Protein AF-A0AAN8LK52-F1 (afdb_monomer)

pLDDT: mean 76.7, std 11.15, range [44.19, 93.5]

Structure (mmCIF, N/CA/C/O backbone):
data_AF-A0AAN8LK52-F1
#
_entry.id   AF-A0AAN8LK52-F1
#
loop_
_atom_site.group_PDB
_atom_site.id
_atom_site.type_symbol
_atom_site.label_atom_id
_atom_site.label_alt_id
_atom_site.label_comp_id
_atom_site.label_asym_id
_atom_site.label_entity_id
_atom_site.label_seq_id
_atom_site.pdbx_PDB_ins_code
_atom_site.Cartn_x
_atom_site.Cartn_y
_atom_site.Cartn_z
_atom_site.occupancy
_atom_site.B_iso_or_equiv
_atom_site.auth_seq_id
_atom_site.auth_comp_id
_atom_site.auth_asym_id
_atom_site.auth_atom_id
_atom_site.pdbx_PDB_model_num
ATOM 1 N N . MET A 1 1 ? -28.532 -10.018 26.368 1.00 51.22 1 MET A N 1
ATOM 2 C CA . MET A 1 1 ? -27.762 -11.099 25.700 1.00 51.22 1 MET A CA 1
ATOM 3 C C . MET A 1 1 ? -27.719 -11.000 24.170 1.00 51.22 1 MET A C 1
ATOM 5 O O . MET A 1 1 ? -26.686 -11.341 23.612 1.00 51.22 1 MET A O 1
ATOM 9 N N . ALA A 1 2 ? -28.775 -10.546 23.477 1.00 55.00 2 ALA A N 1
ATOM 10 C CA . ALA A 1 2 ? -28.774 -10.436 22.006 1.00 55.00 2 ALA A CA 1
ATOM 11 C C . ALA A 1 2 ? -27.752 -9.411 21.463 1.00 55.00 2 ALA A C 1
ATOM 13 O O . ALA A 1 2 ? -26.944 -9.740 20.601 1.00 55.00 2 ALA A O 1
ATOM 14 N N . LYS A 1 3 ? -27.688 -8.217 22.069 1.00 48.00 3 LYS A N 1
ATOM 15 C CA . LYS A 1 3 ? -26.787 -7.114 21.673 1.00 48.00 3 LYS A CA 1
ATOM 16 C C . LYS A 1 3 ? -25.293 -7.484 21.692 1.00 48.00 3 LYS A C 1
ATOM 18 O O . LYS A 1 3 ? -24.516 -7.033 20.861 1.00 48.00 3 LYS A O 1
ATOM 23 N N . THR A 1 4 ? -24.894 -8.348 22.624 1.00 47.97 4 THR A N 1
ATOM 24 C CA . THR A 1 4 ? -23.517 -8.848 22.758 1.00 47.97 4 THR A CA 1
ATOM 25 C C . THR A 1 4 ? -23.173 -9.917 21.716 1.00 47.97 4 THR A C 1
ATOM 27 O O . THR A 1 4 ? -22.014 -10.034 21.322 1.00 47.97 4 THR A O 1
ATOM 30 N N . LYS A 1 5 ? -24.166 -10.690 21.251 1.00 53.66 5 LYS A N 1
ATOM 31 C CA . LYS A 1 5 ? -23.988 -11.679 20.177 1.00 53.66 5 LYS A CA 1
ATOM 32 C C . LYS A 1 5 ? -23.898 -11.012 18.804 1.00 53.66 5 LYS A C 1
ATOM 34 O O . LYS A 1 5 ? -23.084 -11.450 17.997 1.00 53.66 5 LYS A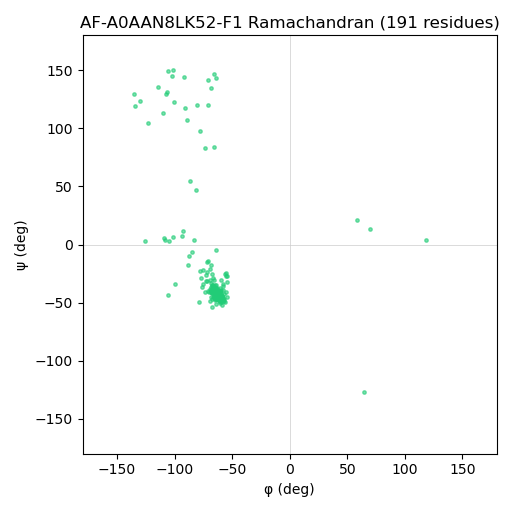 O 1
ATOM 39 N N . GLU A 1 6 ? -24.659 -9.944 18.572 1.00 61.19 6 GLU A N 1
ATOM 40 C CA . GLU A 1 6 ? -24.590 -9.174 17.323 1.00 61.19 6 GLU A CA 1
ATOM 41 C C . GLU A 1 6 ? -23.261 -8.440 17.165 1.00 61.19 6 GLU A C 1
ATOM 43 O O . GLU A 1 6 ? -22.591 -8.617 16.153 1.00 61.19 6 GLU A O 1
ATOM 48 N N . LEU A 1 7 ? -22.793 -7.750 18.211 1.00 52.09 7 LEU A N 1
ATOM 49 C CA . LEU A 1 7 ? -21.486 -7.084 18.192 1.00 52.09 7 LEU A CA 1
ATOM 50 C C . LEU A 1 7 ? -20.327 -8.074 17.960 1.00 52.09 7 LEU A C 1
ATOM 52 O O . LEU A 1 7 ? -19.309 -7.742 17.361 1.00 52.09 7 LEU A O 1
ATOM 56 N N . SER A 1 8 ? -20.472 -9.322 18.416 1.00 62.41 8 SER A N 1
ATOM 57 C CA . SER A 1 8 ? -19.475 -10.371 18.181 1.00 62.41 8 SER A CA 1
ATOM 58 C C . SER A 1 8 ? -19.527 -10.983 16.776 1.00 62.41 8 SER A C 1
ATOM 60 O O . SER A 1 8 ? -18.539 -11.607 16.378 1.00 62.41 8 SER A O 1
ATOM 62 N N . LYS A 1 9 ? -20.658 -10.896 16.070 1.00 68.69 9 LYS A N 1
ATOM 63 C CA . LYS A 1 9 ? -20.759 -11.290 14.658 1.00 68.69 9 LYS A CA 1
ATOM 64 C C . LYS A 1 9 ? -20.173 -10.195 13.774 1.00 68.69 9 LYS A C 1
ATOM 66 O O . LYS A 1 9 ? -19.242 -10.479 13.037 1.00 68.69 9 LYS A O 1
ATOM 71 N N . ASP A 1 10 ? -20.589 -8.954 14.002 1.00 72.19 10 ASP A N 1
ATOM 72 C CA . ASP A 1 10 ? -20.125 -7.773 13.268 1.00 72.19 10 ASP A CA 1
ATOM 73 C C . ASP A 1 10 ? -18.590 -7.632 13.278 1.00 72.19 10 ASP A C 1
ATOM 75 O O . ASP A 1 10 ? -17.942 -7.480 12.245 1.00 72.19 10 ASP A O 1
ATOM 79 N N . VAL A 1 11 ? -17.967 -7.814 14.447 1.00 66.56 11 VAL A N 1
ATOM 80 C CA . VAL A 1 11 ? -16.499 -7.800 14.564 1.00 66.56 11 VAL A CA 1
ATOM 81 C C . VAL A 1 11 ? -15.833 -8.952 13.803 1.00 66.56 11 VAL A C 1
ATOM 83 O O . VAL A 1 11 ? -14.733 -8.782 13.284 1.00 66.56 11 VAL A O 1
ATOM 86 N N . ARG A 1 12 ? -16.455 -10.135 13.749 1.00 72.12 12 ARG A N 1
ATOM 87 C CA . ARG A 1 12 ? -15.891 -11.282 13.022 1.00 72.12 12 ARG A CA 1
ATOM 88 C C . ARG A 1 12 ? -15.963 -11.078 11.515 1.00 72.12 12 ARG A C 1
ATOM 90 O O . ARG A 1 12 ? -14.981 -11.375 10.842 1.00 72.12 12 ARG A O 1
ATOM 97 N N . ASP A 1 13 ? -17.063 -10.528 11.023 1.00 76.44 13 ASP A N 1
ATOM 98 C CA . ASP A 1 13 ? -17.258 -10.271 9.596 1.00 76.44 13 ASP A CA 1
ATOM 99 C C . ASP A 1 13 ? -16.245 -9.225 9.093 1.00 76.44 13 ASP A C 1
ATOM 101 O O . ASP A 1 13 ? -15.532 -9.472 8.120 1.00 76.44 13 ASP A O 1
ATOM 105 N N . LYS A 1 14 ? -16.014 -8.153 9.865 1.00 71.62 14 LYS A N 1
ATOM 106 C CA . LYS A 1 14 ? -14.985 -7.133 9.569 1.00 71.62 14 LYS A CA 1
ATOM 107 C C . LYS A 1 14 ? -13.560 -7.689 9.509 1.00 71.62 14 LYS A C 1
ATOM 109 O O . LYS A 1 14 ? -12.759 -7.270 8.676 1.00 71.62 14 LYS A O 1
ATOM 114 N N . ILE A 1 15 ? -13.224 -8.647 10.375 1.00 66.56 15 ILE A N 1
ATOM 115 C CA . ILE A 1 15 ? -11.908 -9.311 10.368 1.00 66.56 15 ILE A CA 1
ATOM 116 C C . ILE A 1 15 ? -11.748 -10.202 9.128 1.00 66.56 15 ILE A C 1
ATOM 118 O O . ILE A 1 15 ? -10.664 -10.254 8.543 1.00 66.56 15 ILE A O 1
ATOM 122 N N . VAL A 1 16 ? -12.811 -10.894 8.713 1.00 71.19 16 VAL A N 1
ATOM 123 C CA . VAL A 1 16 ? -12.810 -11.720 7.498 1.00 71.19 16 VAL A CA 1
ATOM 124 C C . VAL A 1 16 ? -12.618 -10.853 6.253 1.00 71.19 16 VAL A C 1
ATOM 126 O O . VAL A 1 16 ? -11.833 -11.221 5.378 1.00 71.19 16 VAL A O 1
ATOM 129 N N . ASP A 1 17 ? -13.261 -9.690 6.189 1.00 71.75 17 ASP A N 1
ATOM 130 C CA . ASP A 1 17 ? -13.114 -8.764 5.064 1.00 71.75 17 ASP A CA 1
ATOM 131 C C . ASP A 1 17 ? -11.708 -8.155 4.998 1.00 71.75 17 ASP A C 1
ATOM 133 O O . ASP A 1 17 ? -11.103 -8.103 3.925 1.00 71.75 17 ASP A O 1
ATOM 137 N N . LEU A 1 18 ? -11.115 -7.830 6.150 1.00 62.84 18 LEU A N 1
ATOM 138 C CA . LEU A 1 18 ? -9.723 -7.382 6.231 1.00 62.84 18 LEU A CA 1
ATOM 139 C C . LEU A 1 18 ? -8.729 -8.474 5.787 1.00 62.84 18 LEU A C 1
ATOM 141 O O . LEU A 1 18 ? -7.733 -8.192 5.119 1.00 62.84 18 LEU A O 1
ATOM 145 N N . HIS A 1 19 ? -9.006 -9.742 6.107 1.00 68.25 19 HIS A N 1
ATOM 146 C CA . HIS A 1 19 ? -8.200 -10.875 5.650 1.00 68.25 19 HIS A CA 1
ATOM 147 C C . HIS A 1 19 ? -8.321 -11.102 4.133 1.00 68.25 19 HIS A C 1
ATOM 149 O O . HIS A 1 19 ? -7.315 -11.348 3.463 1.00 68.25 19 HIS A O 1
ATOM 155 N N . LYS A 1 20 ? -9.532 -10.982 3.571 1.00 66.81 20 LYS A N 1
ATOM 156 C CA . LYS A 1 20 ? -9.765 -11.054 2.118 1.00 66.81 20 LYS A CA 1
ATOM 157 C C . LYS A 1 20 ? -9.041 -9.934 1.373 1.00 66.81 20 LYS A C 1
ATOM 159 O O . LYS A 1 20 ? -8.400 -10.222 0.363 1.00 66.81 20 LYS A O 1
ATOM 164 N N . ALA A 1 21 ? -9.056 -8.707 1.899 1.00 66.94 21 ALA A N 1
ATOM 165 C CA . ALA A 1 21 ? -8.263 -7.597 1.365 1.00 66.94 21 ALA A CA 1
ATOM 166 C C . ALA A 1 21 ? -6.756 -7.937 1.367 1.00 66.94 21 ALA A C 1
ATOM 168 O O . ALA A 1 21 ? -6.082 -7.846 0.341 1.00 66.94 21 ALA A O 1
ATOM 169 N N . GLY A 1 22 ? -6.238 -8.477 2.477 1.00 64.19 22 GLY A N 1
ATOM 170 C CA . GLY A 1 22 ? -4.852 -8.956 2.571 1.00 64.19 22 GLY A CA 1
ATOM 171 C C . GLY A 1 22 ? -4.478 -10.046 1.549 1.00 64.19 22 GLY A C 1
ATOM 172 O O . GLY A 1 22 ? -3.377 -10.028 0.993 1.00 64.19 22 GLY A O 1
ATOM 173 N N . MET A 1 23 ? -5.381 -10.988 1.256 1.00 66.44 23 MET A N 1
ATOM 174 C CA . MET A 1 23 ? -5.187 -11.989 0.192 1.00 66.44 23 MET A CA 1
ATOM 175 C C . MET A 1 23 ? -5.236 -11.374 -1.218 1.00 66.44 23 MET A C 1
ATOM 177 O O . MET A 1 23 ? -4.522 -11.837 -2.115 1.00 66.44 23 MET A O 1
ATOM 181 N N . GLY A 1 24 ? -6.014 -10.303 -1.403 1.00 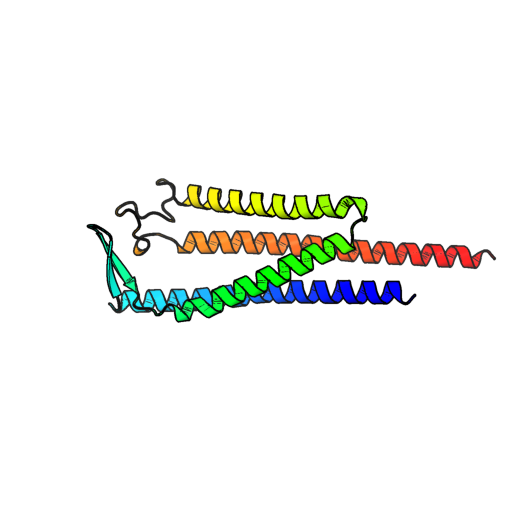66.62 24 GLY A N 1
ATOM 182 C CA . GLY A 1 24 ? -6.057 -9.508 -2.631 1.00 66.62 24 GLY A CA 1
ATOM 183 C C . GLY A 1 24 ? -4.676 -8.981 -3.019 1.00 66.62 24 GLY A C 1
ATOM 184 O O . GLY A 1 24 ? -4.216 -9.238 -4.133 1.00 66.62 24 GLY A O 1
ATOM 185 N N . TYR A 1 25 ? -3.955 -8.363 -2.076 1.00 65.75 25 TYR A N 1
ATOM 186 C CA . TYR A 1 25 ? -2.607 -7.821 -2.314 1.00 65.75 25 TYR A CA 1
ATOM 187 C C . TYR A 1 25 ? -1.592 -8.866 -2.812 1.00 65.75 25 TYR A C 1
ATOM 189 O O . TYR A 1 25 ? -0.774 -8.564 -3.681 1.00 65.75 25 TYR A O 1
ATOM 197 N N . LYS A 1 26 ? -1.667 -10.121 -2.345 1.00 64.19 26 LYS A N 1
ATOM 198 C CA . LYS A 1 26 ? -0.793 -11.209 -2.834 1.00 64.19 26 LYS A CA 1
ATOM 199 C C . LYS A 1 26 ? -1.100 -11.602 -4.278 1.00 64.19 26 LYS A C 1
ATOM 201 O O . LYS A 1 26 ? -0.191 -11.880 -5.060 1.00 64.19 26 LYS A O 1
ATOM 206 N N . THR A 1 27 ? -2.382 -11.621 -4.629 1.00 72.06 27 THR A N 1
ATOM 207 C CA . THR A 1 27 ? -2.839 -11.942 -5.986 1.00 72.06 27 THR A CA 1
ATOM 208 C C . THR A 1 27 ? -2.425 -10.845 -6.966 1.00 72.06 27 THR A C 1
ATOM 210 O O . THR A 1 27 ? -1.936 -11.147 -8.053 1.00 72.06 27 THR A O 1
ATOM 213 N N . ILE A 1 28 ? -2.524 -9.581 -6.541 1.00 72.12 28 ILE A N 1
ATOM 214 C CA . ILE A 1 28 ? -2.044 -8.411 -7.288 1.00 72.12 28 ILE A CA 1
ATOM 215 C C . ILE A 1 28 ? -0.534 -8.504 -7.539 1.00 72.12 28 ILE A C 1
ATOM 217 O O . ILE A 1 28 ? -0.100 -8.362 -8.678 1.00 72.12 28 ILE A O 1
ATOM 221 N N . ALA A 1 29 ? 0.268 -8.815 -6.514 1.00 70.38 29 ALA A N 1
ATOM 222 C CA . ALA A 1 29 ? 1.721 -8.946 -6.654 1.00 70.38 29 ALA A CA 1
ATOM 223 C C . ALA A 1 29 ? 2.127 -10.029 -7.672 1.00 70.38 29 ALA A C 1
ATOM 225 O O . ALA A 1 29 ? 3.043 -9.830 -8.469 1.00 70.38 29 ALA A O 1
ATOM 226 N N . LYS A 1 30 ? 1.415 -11.164 -7.693 1.00 74.38 30 LYS A N 1
ATOM 227 C CA . LYS A 1 30 ? 1.639 -12.226 -8.684 1.00 74.38 30 LYS A CA 1
ATOM 228 C C . LYS A 1 30 ? 1.308 -11.761 -10.107 1.00 74.38 30 LYS A C 1
ATOM 230 O O . LYS A 1 30 ? 2.093 -12.012 -11.017 1.00 74.38 30 LYS A O 1
ATOM 235 N N . GLN A 1 31 ? 0.170 -11.089 -10.292 1.00 74.94 31 GLN A N 1
ATOM 236 C CA . GLN A 1 31 ? -0.248 -10.555 -11.596 1.00 74.94 31 GLN A CA 1
ATOM 237 C C . GLN A 1 31 ? 0.744 -9.505 -12.120 1.00 74.94 31 GLN A C 1
ATOM 239 O O . GLN A 1 31 ? 1.125 -9.563 -13.285 1.00 74.94 31 GLN A O 1
ATOM 244 N N . LEU A 1 32 ? 1.233 -8.617 -11.247 1.00 72.56 32 LEU A N 1
ATOM 245 C CA . LEU A 1 32 ? 2.272 -7.632 -11.567 1.00 72.56 32 LEU A CA 1
ATOM 246 C C . LEU A 1 32 ? 3.566 -8.294 -12.060 1.00 72.56 32 LEU A C 1
ATOM 248 O O . LEU A 1 32 ? 4.130 -7.867 -13.064 1.00 72.56 32 LEU A O 1
ATOM 252 N N . GLY A 1 33 ? 4.016 -9.367 -11.401 1.00 75.62 33 GLY A N 1
ATOM 253 C CA . GLY A 1 33 ? 5.208 -10.107 -11.830 1.00 75.62 33 GLY A CA 1
ATOM 254 C C . GLY A 1 33 ? 5.056 -10.749 -13.214 1.00 75.62 33 GLY A C 1
ATOM 255 O O . GLY A 1 33 ? 5.987 -10.723 -14.022 1.00 75.62 33 GLY A O 1
ATOM 256 N N . ILE A 1 34 ? 3.872 -11.289 -13.519 1.00 81.75 34 ILE A N 1
ATOM 257 C CA . ILE A 1 34 ? 3.564 -11.859 -14.841 1.00 81.75 34 ILE A CA 1
ATOM 258 C C . ILE A 1 34 ? 3.545 -10.758 -15.907 1.00 81.75 34 ILE A C 1
ATOM 260 O O . ILE A 1 34 ? 4.144 -10.928 -16.970 1.00 81.75 34 ILE A O 1
ATOM 264 N N . LEU A 1 35 ? 2.899 -9.627 -15.611 1.00 83.00 35 LEU A N 1
ATOM 265 C CA . LEU A 1 35 ? 2.821 -8.484 -16.513 1.00 83.00 35 LEU A CA 1
ATOM 266 C C . LEU A 1 35 ? 4.211 -7.925 -16.844 1.00 83.00 35 LEU A C 1
ATOM 268 O O . LEU A 1 35 ? 4.514 -7.713 -18.016 1.00 83.00 35 LEU A O 1
ATOM 272 N N . GLU A 1 36 ? 5.076 -7.751 -15.843 1.00 76.88 36 GLU A N 1
ATOM 273 C CA . GLU A 1 36 ? 6.431 -7.234 -16.066 1.00 76.88 36 GLU A CA 1
ATOM 274 C C . GLU A 1 36 ? 7.293 -8.217 -16.869 1.00 76.88 36 GLU A C 1
ATOM 276 O O . GLU A 1 36 ? 8.022 -7.811 -17.773 1.00 76.88 36 GLU A O 1
ATOM 281 N N . THR A 1 37 ? 7.144 -9.524 -16.629 1.00 82.75 37 THR A N 1
ATOM 282 C CA . THR A 1 37 ? 7.836 -10.554 -17.423 1.00 82.75 37 THR A CA 1
ATOM 283 C C . THR A 1 37 ? 7.430 -10.480 -18.897 1.00 82.75 37 THR A C 1
ATOM 285 O O . THR A 1 37 ? 8.290 -10.516 -19.777 1.00 82.75 37 THR A O 1
ATOM 288 N N . LYS A 1 38 ? 6.130 -10.316 -19.176 1.00 82.38 38 LYS A N 1
ATOM 289 C CA . LYS A 1 38 ? 5.601 -10.174 -20.540 1.00 82.38 38 LYS A CA 1
ATOM 290 C C . LYS A 1 38 ? 6.037 -8.872 -21.210 1.00 82.38 38 LYS A C 1
ATOM 292 O O . LYS A 1 38 ? 6.408 -8.887 -22.380 1.00 82.38 38 LYS A O 1
ATOM 297 N N . ARG A 1 39 ? 6.059 -7.760 -20.470 1.00 85.69 39 ARG A N 1
ATOM 298 C CA . ARG A 1 39 ? 6.560 -6.471 -20.967 1.00 85.69 39 ARG A CA 1
ATOM 299 C C . ARG A 1 39 ? 8.025 -6.557 -21.388 1.00 85.69 39 ARG A C 1
ATOM 301 O O . ARG A 1 39 ? 8.376 -6.097 -22.471 1.00 85.69 39 ARG A O 1
ATOM 308 N N . LEU A 1 40 ? 8.866 -7.185 -20.565 1.00 80.94 40 LEU A N 1
ATOM 309 C CA . LEU A 1 40 ? 10.289 -7.372 -20.861 1.00 80.94 40 LEU A CA 1
ATOM 310 C C . LEU A 1 40 ? 10.531 -8.328 -22.037 1.00 80.94 40 LEU A C 1
ATOM 312 O O . LEU A 1 40 ? 11.467 -8.118 -22.806 1.00 80.94 40 LEU A O 1
ATOM 316 N N . GLU A 1 41 ? 9.703 -9.364 -22.187 1.00 85.62 41 GLU A N 1
ATOM 317 C CA . GLU A 1 41 ? 9.739 -10.280 -23.335 1.00 85.62 41 GLU A CA 1
ATOM 318 C C . GLU A 1 41 ? 9.486 -9.529 -24.653 1.00 85.62 41 GLU A C 1
ATOM 320 O O . GLU A 1 41 ? 10.264 -9.664 -25.596 1.00 85.62 41 GLU A O 1
ATOM 325 N N . ILE A 1 42 ? 8.472 -8.658 -24.680 1.00 82.62 42 ILE A N 1
ATOM 326 C CA . ILE A 1 42 ? 8.111 -7.850 -25.853 1.00 82.62 42 ILE A CA 1
ATOM 327 C C . ILE A 1 42 ? 9.249 -6.902 -26.253 1.00 82.62 42 ILE A C 1
ATOM 329 O O . ILE A 1 42 ? 9.633 -6.869 -27.424 1.00 82.62 42 ILE A O 1
ATOM 333 N N . ILE A 1 43 ? 9.864 -6.221 -25.280 1.00 80.75 43 ILE A N 1
ATOM 334 C CA . ILE A 1 43 ? 11.011 -5.329 -25.523 1.00 80.75 43 ILE A CA 1
ATOM 335 C C . ILE A 1 43 ? 12.195 -6.093 -26.128 1.00 80.75 43 ILE A C 1
ATOM 337 O O . ILE A 1 43 ? 12.813 -5.621 -27.077 1.00 80.75 43 ILE A O 1
ATOM 341 N N . LYS A 1 44 ? 12.498 -7.298 -25.627 1.00 83.38 44 LYS A N 1
ATOM 342 C CA . LYS A 1 44 ? 13.601 -8.128 -26.150 1.00 83.38 44 LYS A CA 1
ATOM 343 C C . LYS A 1 44 ? 13.335 -8.687 -27.549 1.00 83.38 44 LYS A C 1
ATOM 345 O O . LYS A 1 44 ? 14.281 -9.063 -28.233 1.00 83.38 44 LYS A O 1
ATOM 350 N N . SER A 1 45 ? 12.072 -8.757 -27.961 1.00 85.81 45 SER A N 1
ATOM 351 C CA . SER A 1 45 ? 11.649 -9.264 -29.272 1.00 85.81 45 SER A CA 1
ATOM 352 C C . SER A 1 45 ? 11.512 -8.183 -30.357 1.00 85.81 45 SER A C 1
ATOM 354 O O . SER A 1 45 ? 10.957 -8.465 -31.414 1.00 85.81 45 SER A O 1
ATOM 356 N N . ASN A 1 46 ? 12.004 -6.957 -30.114 1.00 80.81 46 ASN A N 1
ATOM 357 C CA . ASN A 1 46 ? 11.809 -5.776 -30.974 1.00 80.81 46 ASN A CA 1
ATOM 358 C C . ASN A 1 46 ? 10.330 -5.388 -31.203 1.00 80.81 46 ASN A C 1
ATOM 360 O O . ASN A 1 46 ? 10.016 -4.675 -32.152 1.00 80.81 46 ASN A O 1
ATOM 364 N N . GLY A 1 47 ? 9.414 -5.810 -30.325 1.00 81.31 47 GLY A N 1
ATOM 365 C CA . GLY A 1 47 ? 8.005 -5.400 -30.341 1.00 81.31 47 GLY A CA 1
ATOM 366 C C . GLY A 1 47 ? 7.784 -4.040 -29.672 1.00 81.31 47 GLY A C 1
ATOM 367 O O . GLY A 1 47 ? 6.939 -3.917 -28.785 1.00 81.31 47 GLY A O 1
ATOM 368 N N . THR A 1 48 ? 8.602 -3.044 -30.008 1.00 85.19 48 THR A N 1
ATOM 369 C CA . THR A 1 48 ? 8.541 -1.712 -29.398 1.00 85.19 48 THR A CA 1
ATOM 370 C C . THR A 1 48 ? 7.846 -0.707 -30.302 1.00 85.19 48 THR A C 1
ATOM 372 O O . THR A 1 48 ? 7.991 -0.745 -31.520 1.00 85.19 48 THR A O 1
ATOM 375 N N . ILE A 1 49 ? 7.121 0.214 -29.680 1.00 83.94 49 ILE A N 1
ATOM 376 C CA . ILE A 1 49 ? 6.510 1.381 -30.310 1.00 83.94 49 ILE A CA 1
ATOM 377 C C . ILE A 1 49 ? 7.288 2.634 -29.919 1.00 83.94 49 ILE A C 1
ATOM 379 O O . ILE A 1 49 ? 7.557 2.872 -28.736 1.00 83.94 49 ILE A O 1
ATOM 383 N N . ASP A 1 50 ? 7.617 3.437 -30.926 1.00 87.00 50 ASP A N 1
ATOM 384 C CA . ASP A 1 50 ? 8.357 4.681 -30.759 1.00 87.00 50 ASP A CA 1
ATOM 385 C C . ASP A 1 50 ? 7.405 5.784 -30.298 1.00 87.00 50 ASP A C 1
ATOM 387 O O . ASP A 1 50 ? 6.434 6.132 -30.975 1.00 87.00 50 ASP A O 1
ATOM 391 N N . GLN A 1 51 ? 7.682 6.342 -29.125 1.00 82.06 51 GLN A N 1
ATOM 392 C CA . GLN A 1 51 ? 6.925 7.444 -28.550 1.00 82.06 51 GLN A CA 1
ATOM 393 C C . GLN A 1 51 ? 7.785 8.702 -28.562 1.00 82.06 51 GLN A C 1
ATOM 395 O O . GLN A 1 51 ? 8.794 8.785 -27.862 1.00 82.06 51 GLN A O 1
ATOM 400 N N . VAL A 1 52 ? 7.382 9.688 -29.359 1.00 84.94 52 VAL A N 1
ATOM 401 C CA . VAL A 1 52 ? 8.088 10.968 -29.464 1.00 84.94 52 VAL A CA 1
ATOM 402 C C . VAL A 1 52 ? 7.504 11.948 -28.450 1.00 84.94 52 VAL A C 1
ATOM 404 O O . VAL A 1 52 ? 6.331 12.315 -28.542 1.00 84.94 52 VAL A O 1
ATOM 407 N N . PHE A 1 53 ? 8.324 12.390 -27.496 1.00 77.75 53 PHE A N 1
ATOM 408 C CA . PHE A 1 53 ? 7.977 13.442 -26.541 1.00 77.75 53 PHE A CA 1
ATOM 409 C C . PHE A 1 53 ? 9.006 14.572 -26.634 1.00 77.75 53 PHE A C 1
ATOM 411 O O . PHE A 1 53 ? 10.132 14.451 -26.151 1.00 77.75 53 PHE A O 1
ATOM 418 N N . GLY A 1 54 ? 8.618 15.686 -27.263 1.00 83.62 54 GLY A N 1
ATOM 419 C CA . GLY A 1 54 ? 9.558 16.760 -27.594 1.00 83.62 54 GLY A CA 1
ATOM 420 C C . GLY A 1 54 ? 10.606 16.273 -28.600 1.00 83.62 54 GLY A C 1
ATOM 421 O O . GLY A 1 54 ? 10.237 15.704 -29.623 1.00 83.62 54 GLY A O 1
ATOM 422 N N . ASP A 1 55 ? 11.890 16.452 -28.279 1.00 84.00 55 ASP A N 1
ATOM 423 C CA . ASP A 1 55 ? 13.028 16.017 -29.110 1.00 84.00 55 ASP A CA 1
ATOM 424 C C . ASP A 1 55 ? 13.567 14.615 -28.742 1.00 84.00 55 ASP A C 1
ATOM 426 O O . ASP A 1 55 ? 14.610 14.198 -29.248 1.00 84.00 55 ASP A O 1
ATOM 430 N N . VAL A 1 56 ? 12.895 13.876 -27.848 1.00 76.06 56 VAL A N 1
ATOM 431 C CA . VAL A 1 56 ? 13.361 12.568 -27.350 1.00 76.06 56 VAL A CA 1
ATOM 432 C C . VAL A 1 56 ? 12.420 11.443 -27.791 1.00 76.06 56 VAL A C 1
ATOM 434 O O . VAL A 1 56 ? 11.196 11.564 -27.700 1.00 76.06 56 VAL A O 1
ATOM 437 N N . ILE A 1 57 ? 13.006 10.331 -28.250 1.00 81.50 57 ILE A N 1
ATOM 438 C CA . ILE A 1 57 ? 12.297 9.105 -28.639 1.00 81.50 57 ILE A CA 1
ATOM 439 C C . ILE A 1 57 ? 12.395 8.089 -27.499 1.00 81.50 57 ILE A C 1
ATOM 441 O O . ILE A 1 57 ? 13.490 7.695 -27.098 1.00 81.50 57 ILE A O 1
ATOM 445 N N . TYR A 1 58 ? 11.246 7.638 -27.003 1.00 78.88 58 TYR A N 1
ATOM 446 C CA . TYR A 1 58 ? 11.137 6.594 -25.991 1.00 78.88 58 TYR A CA 1
ATOM 447 C C . TYR A 1 58 ? 10.610 5.304 -26.619 1.00 78.88 58 TYR A C 1
ATOM 449 O O . TYR A 1 58 ? 9.571 5.304 -27.275 1.00 78.88 58 TYR A O 1
ATOM 457 N N . TYR A 1 59 ? 11.297 4.190 -26.371 1.00 79.94 59 TYR A N 1
ATOM 458 C CA . TYR A 1 59 ? 10.863 2.866 -26.817 1.00 79.94 59 TYR A CA 1
ATOM 459 C C . TYR A 1 59 ? 9.961 2.234 -25.755 1.00 79.94 59 TYR A C 1
ATOM 461 O O . TYR A 1 59 ? 10.431 1.830 -24.685 1.00 79.94 59 TYR A O 1
ATOM 469 N N . ALA A 1 60 ? 8.662 2.158 -26.032 1.00 80.19 60 ALA A N 1
ATOM 470 C CA . ALA A 1 60 ? 7.690 1.508 -25.159 1.00 80.19 60 ALA A CA 1
ATOM 471 C C . ALA A 1 60 ? 7.344 0.108 -25.684 1.00 80.19 60 ALA A C 1
ATOM 473 O O . ALA A 1 60 ? 7.391 -0.144 -26.883 1.00 80.19 60 ALA A O 1
ATOM 474 N N . ALA A 1 61 ? 6.995 -0.820 -24.792 1.00 83.00 61 ALA A N 1
ATOM 475 C CA . ALA A 1 61 ? 6.475 -2.122 -25.207 1.00 83.00 61 ALA A CA 1
ATOM 476 C C . ALA A 1 61 ? 5.087 -1.944 -25.839 1.00 83.00 61 ALA A C 1
ATOM 478 O O . ALA A 1 61 ? 4.250 -1.251 -25.254 1.00 83.00 61 ALA A O 1
ATOM 479 N N . ASP A 1 62 ? 4.826 -2.593 -26.976 1.00 85.25 62 ASP A N 1
ATOM 480 C CA . ASP A 1 62 ? 3.489 -2.621 -27.576 1.00 85.25 62 ASP A CA 1
ATOM 481 C C . ASP A 1 62 ? 2.561 -3.538 -26.759 1.00 85.25 62 ASP A C 1
ATOM 483 O O . ASP A 1 62 ? 2.426 -4.739 -27.000 1.00 85.25 62 ASP A O 1
ATOM 487 N N . LEU A 1 63 ? 2.000 -2.980 -25.685 1.00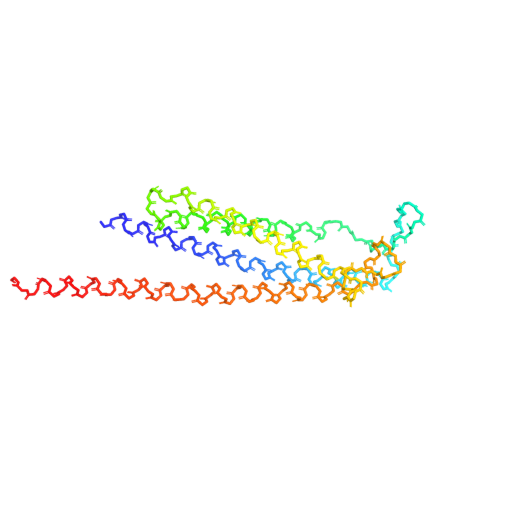 82.94 63 LEU A N 1
ATOM 488 C CA . LEU A 1 63 ? 1.179 -3.685 -24.707 1.00 82.94 63 LEU A CA 1
ATOM 489 C C . LEU A 1 63 ? -0.120 -2.915 -24.472 1.00 82.94 63 LEU A C 1
ATOM 491 O O . LEU A 1 63 ? -0.081 -1.754 -24.053 1.00 82.94 63 LEU A O 1
ATOM 495 N N . PRO A 1 64 ? -1.290 -3.544 -24.672 1.00 83.88 64 PRO A N 1
ATOM 496 C CA . PRO A 1 64 ? -2.548 -2.858 -24.456 1.00 83.88 64 PRO A CA 1
ATOM 497 C C . PRO A 1 64 ? -2.794 -2.612 -22.964 1.00 83.88 64 PRO A C 1
ATOM 499 O O . PRO A 1 64 ? -2.579 -3.487 -22.119 1.00 83.88 64 PRO A O 1
ATOM 502 N N . ILE A 1 65 ? -3.353 -1.439 -22.657 1.00 83.69 65 ILE A N 1
ATOM 503 C CA . ILE A 1 65 ? -3.671 -0.984 -21.292 1.00 83.69 65 ILE A CA 1
ATOM 504 C C . ILE A 1 65 ? -4.572 -1.955 -20.511 1.00 83.69 65 ILE A C 1
ATOM 506 O O . ILE A 1 65 ? -4.528 -2.008 -19.282 1.00 83.69 65 ILE A O 1
ATOM 510 N N . TRP A 1 66 ? -5.352 -2.781 -21.215 1.00 84.00 66 TRP A N 1
ATOM 511 C CA . TRP A 1 66 ? -6.243 -3.789 -20.638 1.00 84.00 66 TRP A CA 1
ATOM 512 C C . TRP A 1 66 ? -5.545 -4.755 -19.677 1.00 84.00 66 TRP A C 1
ATOM 514 O O . TRP A 1 66 ? -6.179 -5.224 -18.736 1.00 84.00 66 TRP A O 1
ATOM 524 N N . TRP A 1 67 ? -4.244 -5.002 -19.842 1.00 80.12 67 TRP A N 1
ATOM 525 C CA . TRP A 1 67 ? -3.476 -5.839 -18.917 1.00 80.12 67 TRP A CA 1
ATOM 526 C C . TRP A 1 67 ? -3.301 -5.224 -17.522 1.00 80.12 67 TRP A C 1
ATOM 528 O O . TRP A 1 67 ? -3.150 -5.953 -16.543 1.00 80.12 67 TRP A O 1
ATOM 538 N N . GLN A 1 68 ? -3.358 -3.896 -17.406 1.00 77.88 68 GLN A N 1
ATOM 539 C CA . GLN A 1 68 ? -3.256 -3.186 -16.131 1.00 77.88 68 GLN A CA 1
ATOM 540 C C . GLN A 1 68 ? -4.617 -2.999 -15.446 1.00 77.88 68 GLN A C 1
ATOM 542 O O . GLN A 1 68 ? -4.678 -2.754 -14.243 1.00 77.88 68 GLN A O 1
ATOM 547 N N . VAL A 1 69 ? -5.731 -3.136 -16.163 1.00 85.88 69 VAL A N 1
ATOM 548 C CA . VAL A 1 69 ? -7.063 -2.900 -15.583 1.00 85.88 69 VAL A CA 1
ATOM 549 C C . VAL A 1 69 ? -7.364 -3.839 -14.398 1.00 85.88 69 VAL A C 1
ATOM 551 O O . VAL A 1 69 ? -7.740 -3.336 -13.337 1.00 85.88 69 VAL A O 1
ATOM 554 N N . PRO A 1 70 ? -7.143 -5.169 -14.480 1.00 80.81 70 PRO A N 1
ATOM 555 C CA . PRO A 1 70 ? -7.483 -6.081 -13.387 1.00 80.81 70 PRO A CA 1
ATOM 556 C C . PRO A 1 70 ? -6.736 -5.781 -12.085 1.00 80.81 70 PRO A C 1
ATOM 558 O O . PRO A 1 70 ? -7.328 -5.840 -11.009 1.00 80.81 70 PRO A O 1
ATOM 561 N N . GLN A 1 71 ? -5.446 -5.436 -12.169 1.00 78.81 71 GLN A N 1
ATOM 562 C CA . GLN A 1 71 ? -4.634 -5.114 -10.992 1.00 78.81 71 GLN A CA 1
ATOM 563 C C . GLN A 1 71 ? -5.122 -3.836 -10.301 1.00 78.81 71 GLN A C 1
ATOM 565 O O . GLN A 1 71 ? -5.274 -3.843 -9.083 1.00 78.81 71 GLN A O 1
ATOM 570 N N . TYR A 1 72 ? -5.439 -2.774 -11.050 1.00 82.62 72 TYR A N 1
ATOM 571 C CA . TYR A 1 72 ? -5.925 -1.520 -10.469 1.00 82.62 72 TYR A CA 1
ATOM 572 C C . TYR A 1 72 ? -7.310 -1.685 -9.842 1.00 82.62 72 TYR A C 1
ATOM 574 O O . TYR A 1 72 ? -7.552 -1.166 -8.754 1.00 82.62 72 TYR A O 1
ATOM 582 N N . VAL A 1 73 ? -8.190 -2.471 -10.469 1.00 85.12 73 VAL A N 1
ATOM 583 C CA . VAL A 1 73 ? -9.505 -2.807 -9.902 1.00 85.12 73 VAL A CA 1
ATOM 584 C C . VAL A 1 73 ? -9.353 -3.583 -8.592 1.00 85.12 73 VAL A C 1
ATOM 586 O O . VAL A 1 73 ? -9.982 -3.235 -7.595 1.00 85.12 73 VAL A O 1
ATOM 589 N N . LEU A 1 74 ? -8.491 -4.605 -8.560 1.00 78.75 74 LEU A N 1
ATOM 590 C CA . LEU A 1 74 ? -8.228 -5.390 -7.350 1.00 78.75 74 LEU A CA 1
ATOM 591 C C . LEU A 1 74 ? -7.628 -4.535 -6.224 1.00 78.75 74 LEU A C 1
ATOM 593 O O . LEU A 1 74 ? -8.032 -4.697 -5.072 1.00 78.75 74 LEU A O 1
ATOM 597 N N . ILE A 1 75 ? -6.693 -3.630 -6.542 1.00 79.50 75 ILE A N 1
ATOM 598 C CA . ILE A 1 75 ? -6.110 -2.692 -5.569 1.00 79.50 75 ILE A CA 1
ATOM 599 C C . ILE A 1 75 ? -7.211 -1.805 -4.986 1.00 79.50 75 ILE A C 1
ATOM 601 O O . ILE A 1 75 ? -7.346 -1.745 -3.766 1.00 79.50 75 ILE A O 1
ATOM 605 N N . GLY A 1 76 ? -8.033 -1.187 -5.840 1.00 83.12 76 GLY A N 1
ATOM 606 C CA . GLY A 1 76 ? -9.104 -0.292 -5.404 1.00 83.12 76 GLY A CA 1
ATOM 607 C C . GLY A 1 76 ? -10.141 -0.996 -4.528 1.00 83.12 76 GLY A C 1
ATOM 608 O O . GLY A 1 76 ? -10.494 -0.496 -3.464 1.00 83.12 76 GLY A O 1
ATOM 609 N N . ILE A 1 77 ? -10.580 -2.197 -4.917 1.00 82.81 77 ILE A N 1
ATOM 610 C CA . ILE A 1 77 ? -11.509 -2.998 -4.105 1.00 82.81 77 ILE A CA 1
ATOM 611 C C . ILE A 1 77 ? -10.883 -3.331 -2.744 1.00 82.81 77 ILE A C 1
ATOM 613 O O . ILE A 1 77 ? -11.524 -3.159 -1.708 1.00 82.81 77 ILE A O 1
ATOM 617 N N . SER A 1 78 ? -9.627 -3.782 -2.734 1.00 78.12 78 SER A N 1
ATOM 618 C CA . SER A 1 78 ? -8.911 -4.121 -1.502 1.00 78.12 78 SER A CA 1
ATOM 619 C C . SER A 1 78 ? -8.783 -2.923 -0.558 1.00 78.12 78 SER A C 1
ATOM 621 O O . SER A 1 78 ? -8.991 -3.057 0.648 1.00 78.12 78 SER A O 1
ATOM 623 N N . GLU A 1 79 ? -8.482 -1.746 -1.101 1.00 81.19 79 GLU A N 1
ATOM 624 C CA . GLU A 1 79 ? -8.341 -0.511 -0.335 1.00 81.19 79 GLU A CA 1
ATOM 625 C C . GLU A 1 79 ? -9.673 -0.048 0.266 1.00 81.19 79 GLU A C 1
ATOM 627 O O . GLU A 1 79 ? -9.720 0.308 1.445 1.00 81.19 79 GLU A O 1
ATOM 632 N N . ILE A 1 80 ? -10.774 -0.131 -0.487 1.00 85.31 80 ILE A N 1
ATOM 633 C CA . ILE A 1 80 ? -12.121 0.188 0.011 1.00 85.31 80 ILE A CA 1
ATOM 634 C C . ILE A 1 80 ? -12.494 -0.736 1.175 1.00 85.31 80 ILE A C 1
ATOM 636 O O . ILE A 1 80 ? -12.908 -0.260 2.233 1.00 85.31 80 ILE A O 1
ATOM 640 N N . PHE A 1 81 ? -12.306 -2.050 1.023 1.00 78.75 81 PHE A N 1
ATOM 641 C CA . PHE A 1 81 ? -12.620 -2.999 2.094 1.00 78.75 81 PHE A CA 1
ATOM 642 C C . PHE A 1 81 ? -11.750 -2.781 3.333 1.00 78.75 81 PHE A C 1
ATOM 644 O O . PHE A 1 81 ? -12.273 -2.755 4.446 1.00 78.75 81 PHE A O 1
ATOM 651 N N . ALA A 1 82 ? -10.441 -2.587 3.164 1.00 78.38 82 ALA A N 1
ATOM 652 C CA . ALA A 1 82 ? -9.537 -2.378 4.290 1.00 78.38 82 ALA A CA 1
ATOM 653 C C . ALA A 1 82 ? -9.820 -1.060 5.032 1.00 78.38 82 ALA A C 1
ATOM 655 O O . ALA A 1 82 ? -9.849 -1.043 6.264 1.00 78.38 82 ALA A O 1
ATOM 656 N N . SER A 1 83 ? -10.053 0.033 4.298 1.00 83.62 83 SER A N 1
ATOM 657 C CA . SER A 1 83 ? -10.306 1.358 4.875 1.00 83.62 83 SER A CA 1
ATOM 658 C C . SER A 1 83 ? -11.656 1.429 5.591 1.00 83.62 83 SER A C 1
ATOM 660 O O . SER A 1 83 ? -11.698 1.839 6.752 1.00 83.62 83 SER A O 1
ATOM 662 N N . ILE A 1 84 ? -12.741 0.970 4.956 1.00 86.06 84 ILE A N 1
ATOM 663 C CA . ILE A 1 84 ? -14.084 1.007 5.549 1.00 86.06 84 ILE A CA 1
ATOM 664 C C . ILE A 1 84 ? -14.165 0.060 6.746 1.00 86.06 84 ILE A C 1
ATOM 666 O O . ILE A 1 84 ? -14.499 0.507 7.843 1.00 86.06 84 ILE A O 1
ATOM 670 N N . ALA A 1 85 ? -13.806 -1.219 6.583 1.00 82.69 85 ALA A N 1
ATOM 671 C CA . ALA A 1 85 ? -13.907 -2.190 7.674 1.00 82.69 85 ALA A CA 1
ATOM 672 C C . ALA A 1 85 ? -12.991 -1.819 8.851 1.00 82.69 85 ALA A C 1
ATOM 674 O O . ALA A 1 85 ? -13.379 -1.967 10.013 1.00 82.69 85 ALA A O 1
ATOM 675 N N . GLY A 1 86 ? -11.792 -1.294 8.566 1.00 81.81 86 GLY A N 1
ATOM 676 C CA . GLY A 1 86 ? -10.852 -0.829 9.583 1.00 81.81 86 GLY A CA 1
ATOM 677 C C . GLY A 1 86 ? -11.384 0.363 10.380 1.00 81.81 86 GLY A C 1
ATOM 678 O O . GLY A 1 86 ? -11.349 0.347 11.614 1.00 81.81 86 GLY A O 1
ATOM 679 N N . LEU A 1 87 ? -11.918 1.378 9.695 1.00 85.69 87 LEU A N 1
ATOM 680 C CA . LEU A 1 87 ? -12.463 2.571 10.341 1.00 85.69 87 LEU A CA 1
ATOM 681 C C . LEU A 1 87 ? -13.744 2.256 11.124 1.00 85.69 87 LEU A C 1
ATOM 683 O O . LEU A 1 87 ? -13.915 2.711 12.255 1.00 85.69 87 LEU A O 1
ATOM 687 N N . GLU A 1 88 ? -14.618 1.423 10.566 1.00 84.94 88 GLU A N 1
ATOM 688 C CA . GLU A 1 88 ? -15.853 1.005 11.220 1.00 84.94 88 GLU A CA 1
ATOM 689 C C . GLU A 1 88 ? -15.573 0.150 12.465 1.00 84.94 88 GLU A C 1
ATOM 691 O O . GLU A 1 88 ? -16.210 0.323 13.509 1.00 84.94 88 GLU A O 1
ATOM 696 N N . PHE A 1 89 ? -14.571 -0.732 12.400 1.00 83.00 89 PHE A N 1
ATOM 697 C CA . PHE A 1 89 ? -14.086 -1.454 13.571 1.00 83.00 89 PHE A CA 1
ATOM 698 C C . PHE A 1 89 ? -13.556 -0.485 14.637 1.00 83.00 89 PHE A C 1
ATOM 700 O O . PHE A 1 89 ? -13.944 -0.588 15.804 1.00 83.00 89 PHE A O 1
ATOM 707 N N . ALA A 1 90 ? -12.735 0.494 14.250 1.00 84.19 90 ALA A N 1
ATOM 708 C CA . ALA A 1 90 ? -12.197 1.488 15.176 1.00 84.19 90 ALA A CA 1
ATOM 709 C C . ALA A 1 90 ? -13.305 2.316 15.852 1.00 84.19 90 ALA A C 1
ATOM 711 O O . ALA A 1 90 ? -13.269 2.512 17.067 1.00 84.19 90 ALA A O 1
ATOM 712 N N . TYR A 1 91 ? -14.330 2.732 15.103 1.00 86.94 91 TYR A N 1
ATOM 713 C CA . TYR A 1 91 ? -15.497 3.430 15.649 1.00 86.94 91 TYR A CA 1
ATOM 714 C C . TYR A 1 91 ? -16.323 2.563 16.597 1.00 86.94 91 TYR A C 1
ATOM 716 O O . TYR A 1 91 ? -16.811 3.075 17.604 1.00 86.94 91 TYR A O 1
ATOM 724 N N . SER A 1 92 ? -16.464 1.264 16.311 1.00 83.94 92 SER A N 1
ATOM 725 C CA . SER A 1 92 ? -17.194 0.329 17.180 1.00 83.94 92 SER A CA 1
ATOM 726 C C . SER A 1 92 ? -16.501 0.101 18.530 1.00 83.94 92 SER A C 1
ATOM 728 O O . SER A 1 92 ? -17.160 -0.166 19.535 1.00 83.94 92 SER A O 1
ATOM 730 N N . ALA A 1 93 ? -15.171 0.227 18.565 1.00 81.06 93 ALA A N 1
ATOM 731 C CA . ALA A 1 93 ? -14.361 0.024 19.761 1.00 81.06 93 ALA A CA 1
ATOM 732 C C . ALA A 1 93 ? -14.202 1.293 20.619 1.00 81.06 93 ALA A C 1
ATOM 734 O O . ALA A 1 93 ? -13.691 1.212 21.738 1.00 81.06 93 ALA A O 1
ATOM 735 N N . ALA A 1 94 ? -14.613 2.456 20.110 1.00 82.38 94 ALA A N 1
ATOM 736 C CA . ALA A 1 94 ? -14.341 3.749 20.715 1.00 82.38 94 ALA A CA 1
ATOM 737 C C . ALA A 1 94 ? -15.562 4.382 21.398 1.00 82.38 94 ALA A C 1
ATOM 739 O O . ALA A 1 94 ? -16.698 4.197 20.956 1.00 82.38 94 ALA A O 1
ATOM 740 N N . PRO A 1 95 ? -15.356 5.179 22.463 1.00 83.81 95 PRO A N 1
ATOM 741 C CA . PRO A 1 95 ? -16.432 5.953 23.070 1.00 83.81 95 PRO A CA 1
ATOM 742 C C . PRO A 1 95 ? -16.948 7.025 22.097 1.00 83.81 95 PRO A C 1
ATOM 744 O O . PRO A 1 95 ? -16.182 7.604 21.326 1.00 83.81 95 PRO A O 1
ATOM 747 N N . ARG A 1 96 ? -18.255 7.328 22.158 1.00 84.00 96 ARG A N 1
ATOM 748 C CA . ARG A 1 96 ? -18.936 8.245 21.216 1.00 84.00 96 ARG A CA 1
ATOM 749 C C . ARG A 1 96 ? -18.279 9.627 21.107 1.00 84.00 96 ARG A C 1
ATOM 751 O O . ARG A 1 96 ? -18.275 10.207 20.031 1.00 84.00 96 ARG A O 1
ATOM 758 N N . SER A 1 97 ? -17.689 10.133 22.189 1.00 89.31 97 SER A N 1
ATOM 759 C CA . SER A 1 97 ? -16.998 11.430 22.217 1.00 89.31 97 SER A CA 1
ATOM 760 C C . SER A 1 97 ? -15.663 11.459 21.461 1.00 89.31 97 SER A C 1
ATOM 762 O O . SER A 1 97 ? -15.150 12.542 21.206 1.00 89.31 97 SER A O 1
ATOM 764 N N . MET A 1 98 ? -15.092 10.304 21.094 1.00 91.94 98 MET A N 1
ATOM 765 C CA . MET A 1 98 ? -13.778 10.202 20.438 1.00 91.94 98 MET A CA 1
ATOM 766 C C . MET A 1 98 ? -13.851 9.798 18.959 1.00 91.94 98 MET A C 1
ATOM 768 O O . MET A 1 98 ? -12.812 9.630 18.322 1.00 91.94 98 MET A O 1
ATOM 772 N N . GLN A 1 99 ? -15.047 9.651 18.384 1.00 88.75 99 GLN A N 1
ATOM 773 C CA . GLN A 1 99 ? -15.189 9.213 16.988 1.00 88.75 99 GLN A CA 1
ATOM 774 C C . GLN A 1 99 ? -14.544 10.199 15.999 1.00 88.75 99 GLN A C 1
ATOM 776 O O . GLN A 1 99 ? -13.848 9.775 15.078 1.00 88.75 99 GLN A O 1
ATOM 781 N N . SER A 1 100 ? -14.673 11.509 16.236 1.00 92.31 100 SER A N 1
ATOM 782 C CA . SER A 1 100 ? -14.004 12.540 15.428 1.00 92.31 100 SER A CA 1
ATOM 783 C C . SER A 1 100 ? -12.477 12.465 15.522 1.00 92.31 100 SER A C 1
ATOM 785 O O . SER A 1 100 ? -11.792 12.618 14.513 1.00 92.31 100 SER A O 1
ATOM 787 N N . ALA A 1 101 ? -11.935 12.166 16.707 1.00 92.88 101 ALA A N 1
ATOM 788 C CA . ALA A 1 101 ? -10.498 11.991 16.901 1.00 92.88 101 ALA A CA 1
ATOM 789 C C . ALA A 1 101 ? -9.962 10.779 16.121 1.00 92.88 101 ALA A C 1
ATOM 791 O O . ALA A 1 101 ? -8.873 10.850 15.560 1.00 92.88 101 ALA A O 1
ATOM 792 N N . ILE A 1 102 ? -10.735 9.691 16.028 1.00 91.38 102 ILE A N 1
ATOM 793 C CA . ILE A 1 102 ? -10.362 8.506 15.239 1.00 91.38 102 ILE A CA 1
ATOM 794 C C . ILE A 1 102 ? -10.349 8.817 13.747 1.00 91.38 102 ILE A C 1
ATOM 796 O O . ILE A 1 102 ? -9.406 8.423 13.065 1.00 91.38 102 ILE A O 1
ATOM 800 N N . MET A 1 103 ? -11.338 9.565 13.250 1.00 91.25 103 MET A N 1
ATOM 801 C CA . MET A 1 103 ? -11.335 10.034 11.862 1.00 91.25 103 MET A CA 1
ATOM 802 C C . MET A 1 103 ? -10.114 10.908 11.564 1.00 91.25 103 MET A C 1
ATOM 804 O O . MET A 1 103 ? -9.440 10.729 10.553 1.00 91.25 103 MET A O 1
ATOM 808 N N . GLY A 1 104 ? -9.803 11.836 12.474 1.00 93.38 104 GLY A N 1
ATOM 809 C CA . GLY A 1 104 ? -8.631 12.700 12.361 1.00 93.38 104 GLY A CA 1
ATOM 810 C C . GLY A 1 104 ? -7.328 11.903 12.336 1.00 93.38 104 GLY A C 1
ATOM 811 O O . GLY A 1 104 ? -6.485 12.135 11.476 1.00 93.38 104 GLY A O 1
ATOM 812 N N . LEU A 1 105 ? -7.187 10.913 13.222 1.00 91.81 105 LEU A N 1
ATOM 813 C CA . LEU A 1 105 ? -6.045 9.995 13.240 1.00 91.81 105 LEU A CA 1
ATOM 814 C C . LEU A 1 105 ? -5.938 9.181 11.946 1.00 91.81 105 LEU A C 1
ATOM 816 O O . LEU A 1 105 ? -4.834 9.017 11.434 1.00 91.81 105 LEU A O 1
ATOM 820 N N . PHE A 1 106 ? -7.060 8.706 11.399 1.00 87.88 106 PHE A N 1
ATOM 821 C CA . PHE A 1 106 ? -7.088 7.974 10.132 1.00 87.88 106 PHE A CA 1
ATOM 822 C C . PHE A 1 106 ? -6.508 8.812 8.983 1.00 87.88 106 PHE A C 1
ATOM 824 O O . PHE A 1 106 ? -5.562 8.381 8.321 1.00 87.88 106 PHE A O 1
ATOM 831 N N . PHE A 1 107 ? -6.991 10.045 8.800 1.00 91.00 107 PHE A N 1
ATOM 832 C CA . PHE A 1 107 ? -6.454 10.945 7.774 1.00 91.00 107 PHE A CA 1
ATOM 833 C C . PHE A 1 107 ? -5.017 11.385 8.056 1.00 91.00 107 PHE A C 1
ATOM 835 O O . PHE A 1 107 ? -4.215 11.489 7.130 1.00 91.00 107 PHE A O 1
ATOM 842 N N . PHE A 1 108 ? -4.660 11.604 9.321 1.00 93.44 108 PHE A N 1
ATOM 843 C CA . PHE A 1 108 ? -3.300 11.962 9.710 1.00 93.44 108 PHE A CA 1
ATOM 844 C C . PHE A 1 108 ? -2.293 10.867 9.336 1.00 93.44 108 PHE A C 1
ATOM 846 O O . PHE A 1 108 ? -1.283 11.154 8.694 1.00 93.44 108 PHE A O 1
ATOM 853 N N . PHE A 1 109 ? -2.587 9.603 9.658 1.00 89.19 109 PHE A N 1
ATOM 854 C CA . PHE A 1 109 ? -1.735 8.482 9.259 1.00 89.19 109 PHE A CA 1
ATOM 855 C C . PHE A 1 109 ? -1.714 8.271 7.743 1.00 89.19 109 PHE A C 1
ATOM 857 O O . PHE A 1 109 ? -0.655 7.952 7.203 1.00 89.19 109 PHE A O 1
ATOM 864 N N . SER A 1 110 ? -2.830 8.512 7.046 1.00 87.81 110 SER A N 1
ATOM 865 C CA . SER A 1 110 ? -2.846 8.524 5.578 1.00 87.81 110 SER A CA 1
ATOM 866 C C . SER A 1 110 ? -1.896 9.587 5.015 1.00 87.81 110 SER A C 1
ATOM 868 O O . SER A 1 110 ? -1.121 9.296 4.107 1.00 87.81 110 SER A O 1
ATOM 870 N N . GLY A 1 111 ? -1.905 10.799 5.578 1.00 92.06 111 GLY A N 1
ATOM 871 C CA . GLY A 1 111 ? -1.004 11.884 5.188 1.00 92.06 111 GLY A CA 1
ATOM 872 C C . GLY A 1 111 ? 0.467 11.555 5.444 1.00 92.06 111 GLY A C 1
ATOM 873 O O . GLY A 1 111 ? 1.302 11.769 4.566 1.00 92.06 111 GLY A O 1
ATOM 874 N N . ILE A 1 112 ? 0.787 10.966 6.603 1.00 93.50 112 ILE A N 1
ATOM 875 C CA . ILE A 1 112 ? 2.140 10.465 6.899 1.00 93.50 112 ILE A CA 1
ATOM 876 C C . ILE A 1 112 ? 2.559 9.408 5.873 1.00 93.50 112 ILE A C 1
ATOM 878 O O . ILE A 1 112 ? 3.679 9.466 5.373 1.00 93.50 112 ILE A O 1
ATOM 882 N N . GLY A 1 113 ? 1.673 8.466 5.535 1.00 88.31 113 GLY A N 1
ATOM 883 C CA . GLY A 1 113 ? 1.940 7.439 4.527 1.00 88.31 113 GLY A CA 1
ATOM 884 C C . GLY A 1 113 ? 2.317 8.045 3.175 1.00 88.31 113 GLY A C 1
ATOM 885 O O . GLY A 1 113 ? 3.353 7.693 2.610 1.00 88.31 113 GLY A O 1
ATOM 886 N N . SER A 1 114 ? 1.537 9.019 2.704 1.00 89.06 114 SER A N 1
ATOM 887 C CA . SER A 1 114 ? 1.825 9.750 1.465 1.00 89.06 114 SER A CA 1
ATOM 888 C C . SER A 1 114 ? 3.137 10.533 1.536 1.00 89.06 114 SER A C 1
ATOM 890 O O . SER A 1 114 ? 3.913 10.526 0.582 1.00 89.06 114 SER A O 1
ATOM 892 N N . PHE A 1 115 ? 3.423 11.184 2.667 1.00 92.12 115 PHE A N 1
ATOM 893 C CA . PHE A 1 115 ? 4.668 11.925 2.864 1.00 92.12 115 PHE A CA 1
ATOM 894 C C . PHE A 1 115 ? 5.894 11.005 2.825 1.00 92.12 115 PHE A C 1
ATOM 896 O O . PHE A 1 115 ? 6.858 11.289 2.117 1.00 92.12 115 PHE A O 1
ATOM 903 N N . VAL A 1 116 ? 5.841 9.871 3.530 1.00 90.00 116 VAL A N 1
ATOM 904 C CA . VAL A 1 116 ? 6.914 8.867 3.530 1.00 90.00 116 VAL A CA 1
ATOM 905 C C . VAL A 1 116 ? 7.086 8.255 2.141 1.00 90.00 116 VAL A C 1
ATOM 907 O O . VAL A 1 116 ? 8.219 8.107 1.691 1.00 90.00 116 VAL A O 1
ATOM 910 N N . GLY A 1 117 ? 5.992 7.946 1.437 1.00 87.31 117 GLY A N 1
ATOM 911 C CA . GLY A 1 117 ? 6.036 7.418 0.072 1.00 87.31 117 GLY A CA 1
ATOM 912 C C . GLY A 1 117 ? 6.732 8.371 -0.901 1.00 87.31 117 GLY A C 1
ATOM 913 O O . GLY A 1 117 ? 7.665 7.971 -1.597 1.00 87.31 117 GLY A O 1
ATOM 914 N N . SER A 1 118 ? 6.342 9.647 -0.886 1.00 86.81 118 SER A N 1
ATOM 915 C CA . SER A 1 118 ? 6.969 10.695 -1.701 1.00 86.81 118 SER A CA 1
ATOM 916 C C . SER A 1 118 ? 8.423 10.958 -1.304 1.00 86.81 118 SER A C 1
ATOM 918 O O . SER A 1 118 ? 9.276 11.138 -2.169 1.00 86.81 118 SER A O 1
ATOM 920 N N . GLY A 1 119 ? 8.739 10.941 -0.006 1.00 88.75 119 GLY A N 1
ATOM 921 C CA . GLY A 1 119 ? 10.111 11.089 0.482 1.00 88.75 119 GLY A CA 1
ATOM 922 C C . GLY A 1 119 ? 11.008 9.935 0.035 1.00 88.75 119 GLY A C 1
ATOM 923 O O . GLY A 1 119 ? 12.114 10.161 -0.451 1.00 88.75 119 GLY A O 1
ATOM 924 N N . LEU A 1 120 ? 10.514 8.698 0.126 1.00 87.81 120 LEU A N 1
ATOM 925 C CA . LEU A 1 120 ? 11.230 7.517 -0.345 1.00 87.81 120 LEU A CA 1
ATOM 926 C C . LEU A 1 120 ? 11.487 7.597 -1.851 1.00 87.81 120 LEU A C 1
ATOM 928 O O . LEU A 1 120 ? 12.608 7.350 -2.289 1.00 87.81 120 LEU A O 1
ATOM 932 N N . LEU A 1 121 ? 10.469 7.992 -2.619 1.00 84.69 121 LEU A N 1
ATOM 933 C CA . LEU A 1 121 ? 10.562 8.223 -4.058 1.00 84.69 121 LEU A CA 1
ATOM 934 C C . LEU A 1 121 ? 11.643 9.258 -4.400 1.00 84.69 121 LEU A C 1
ATOM 936 O O . LEU A 1 121 ? 12.484 9.022 -5.267 1.00 84.69 121 LEU A O 1
ATOM 940 N N . ALA A 1 122 ? 11.652 10.385 -3.686 1.00 85.00 122 ALA A N 1
ATOM 941 C CA . ALA A 1 122 ? 12.639 11.440 -3.871 1.00 85.00 122 ALA A CA 1
ATOM 942 C C . ALA A 1 122 ? 14.064 10.943 -3.583 1.00 85.00 122 ALA A C 1
ATOM 944 O O . ALA A 1 122 ? 14.976 11.230 -4.356 1.00 85.00 122 ALA A O 1
ATOM 945 N N . ILE A 1 123 ? 14.252 10.147 -2.523 1.00 85.38 123 ILE A N 1
ATOM 946 C CA . ILE A 1 123 ? 15.555 9.573 -2.158 1.00 85.38 123 ILE A CA 1
ATOM 947 C C . ILE A 1 123 ? 16.055 8.620 -3.246 1.00 85.38 123 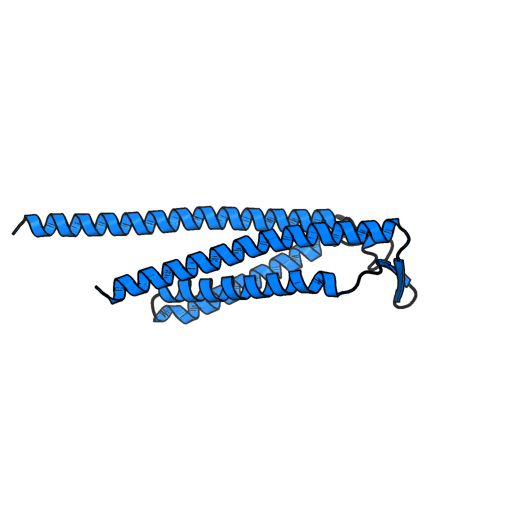ILE A C 1
ATOM 949 O O . ILE A 1 123 ? 17.178 8.776 -3.718 1.00 85.38 123 ILE A O 1
ATOM 953 N N . VAL A 1 124 ? 15.238 7.661 -3.691 1.00 84.56 124 VAL A N 1
ATOM 954 C CA . VAL A 1 124 ? 15.670 6.681 -4.710 1.00 84.56 124 VAL A CA 1
ATOM 955 C C . VAL A 1 124 ? 15.889 7.306 -6.094 1.00 84.56 124 VAL A C 1
ATOM 957 O O . VAL A 1 124 ? 16.579 6.726 -6.935 1.00 84.56 124 VAL A O 1
ATOM 960 N N . SER A 1 125 ? 15.340 8.504 -6.313 1.00 79.56 125 SER A N 1
ATOM 961 C CA . SER A 1 125 ? 15.532 9.311 -7.523 1.00 79.56 125 SER A CA 1
ATOM 962 C C . SER A 1 125 ? 16.799 10.176 -7.486 1.00 79.56 125 SER A C 1
ATOM 964 O O . SER A 1 125 ? 17.143 10.802 -8.489 1.00 79.56 125 SER A O 1
ATOM 966 N N . LEU A 1 126 ? 17.520 10.229 -6.357 1.00 79.88 126 LEU A N 1
ATOM 967 C CA . LEU A 1 126 ? 18.780 10.965 -6.263 1.00 79.88 126 LEU A CA 1
ATOM 968 C C . LEU A 1 126 ? 19.841 10.365 -7.190 1.00 79.88 126 LEU A C 1
ATOM 970 O O . LEU A 1 126 ? 20.003 9.145 -7.286 1.00 79.88 126 LEU A O 1
ATOM 974 N N . LYS A 1 127 ? 20.657 11.244 -7.786 1.00 70.62 127 LYS A N 1
ATOM 975 C CA . LYS A 1 127 ? 21.764 10.864 -8.680 1.00 70.62 127 LYS A CA 1
ATOM 976 C C . LYS A 1 127 ? 22.773 9.906 -8.030 1.00 70.62 127 LYS A C 1
ATOM 978 O O . LYS A 1 127 ? 23.426 9.162 -8.745 1.00 70.62 127 LYS A O 1
ATOM 983 N N . GLY A 1 128 ? 22.913 9.902 -6.705 1.00 70.56 128 GLY A N 1
ATOM 984 C CA . GLY A 1 128 ? 23.815 8.975 -6.011 1.00 70.56 128 GLY A CA 1
ATOM 985 C C . GLY A 1 128 ? 23.299 7.534 -5.914 1.00 70.56 128 GLY A C 1
ATOM 986 O O . GLY A 1 128 ? 24.101 6.628 -5.725 1.00 70.56 128 GLY A O 1
ATOM 987 N N . ILE A 1 129 ? 21.984 7.318 -6.036 1.00 73.19 129 ILE A N 1
ATOM 988 C CA . ILE A 1 129 ? 21.341 6.002 -5.882 1.00 73.19 129 ILE A CA 1
ATOM 989 C C . ILE A 1 129 ? 20.928 5.446 -7.249 1.00 73.19 129 ILE A C 1
ATOM 991 O O . ILE A 1 129 ? 21.170 4.276 -7.526 1.00 73.19 129 ILE A O 1
ATOM 995 N N . GLY A 1 130 ? 20.350 6.278 -8.125 1.00 69.06 130 GLY A N 1
ATOM 996 C CA . GLY A 1 130 ? 20.126 5.925 -9.533 1.00 69.06 130 GLY A CA 1
ATOM 997 C C . GLY A 1 130 ? 19.066 4.853 -9.799 1.00 69.06 130 GLY A C 1
ATOM 998 O O . GLY A 1 130 ? 18.996 4.329 -10.905 1.00 69.06 130 GLY A O 1
ATOM 999 N N . TRP A 1 131 ? 18.235 4.495 -8.815 1.00 75.69 131 TRP A N 1
ATOM 1000 C CA . TRP A 1 131 ? 17.256 3.410 -8.981 1.00 75.69 131 TRP A CA 1
ATOM 1001 C C . TRP A 1 131 ? 16.089 3.800 -9.889 1.00 75.69 131 TRP A C 1
ATOM 1003 O O . TRP A 1 131 ? 15.487 2.926 -10.506 1.00 75.69 131 TRP A O 1
ATOM 1013 N N . MET A 1 132 ? 15.776 5.098 -9.973 1.00 68.19 132 MET A N 1
ATOM 1014 C CA . MET A 1 132 ? 14.594 5.601 -10.680 1.00 68.19 132 MET A CA 1
ATOM 1015 C C . MET A 1 132 ? 14.884 6.672 -11.742 1.00 68.19 132 MET A C 1
ATOM 1017 O O . MET A 1 132 ? 13.965 7.194 -12.362 1.00 68.19 132 MET A O 1
ATOM 1021 N N . SER A 1 133 ? 16.154 7.002 -11.975 1.00 61.00 133 SER A N 1
ATOM 1022 C CA . SER A 1 133 ? 16.554 7.975 -12.991 1.00 61.00 133 SER A CA 1
ATOM 1023 C C . SER A 1 133 ? 17.728 7.411 -13.776 1.00 61.00 133 SER A C 1
ATOM 1025 O O . SER A 1 133 ? 18.765 7.116 -13.183 1.00 61.00 133 SER A O 1
ATOM 1027 N N . SER A 1 134 ? 17.555 7.231 -15.089 1.00 56.78 134 SER A N 1
ATOM 1028 C CA . SER A 1 134 ? 18.690 7.008 -15.981 1.00 56.78 134 SER A CA 1
ATOM 1029 C C . SER A 1 134 ? 19.449 8.325 -16.085 1.00 56.78 134 SER A C 1
ATOM 1031 O O . SER A 1 134 ? 18.904 9.341 -16.510 1.00 56.78 134 SER A O 1
ATOM 1033 N N . HIS A 1 135 ? 20.720 8.335 -15.684 1.00 57.28 135 HIS A N 1
ATOM 1034 C CA . HIS A 1 135 ? 21.559 9.540 -15.686 1.00 57.28 135 HIS A CA 1
ATOM 1035 C C . HIS A 1 135 ? 21.816 10.128 -17.078 1.00 57.28 135 HIS A C 1
ATOM 1037 O O . HIS A 1 135 ? 22.462 11.172 -17.165 1.00 57.28 135 HIS A O 1
ATOM 1043 N N . LYS A 1 136 ? 21.358 9.459 -18.142 1.00 54.97 136 LYS A N 1
ATOM 1044 C CA . LYS A 1 136 ? 21.566 9.859 -19.535 1.00 54.97 136 LYS A CA 1
ATOM 1045 C C . LYS A 1 136 ? 20.359 10.572 -20.147 1.00 54.97 136 LYS A C 1
ATOM 1047 O O . LYS A 1 136 ? 20.576 11.530 -20.877 1.00 54.97 136 LYS A O 1
ATOM 1052 N N . ASP A 1 137 ? 19.134 10.207 -19.763 1.00 54.16 137 ASP A N 1
ATOM 1053 C CA . ASP A 1 137 ? 17.904 10.756 -20.346 1.00 54.16 137 ASP A CA 1
ATOM 1054 C C . ASP A 1 137 ? 16.887 11.112 -19.251 1.00 54.16 137 ASP A C 1
ATOM 1056 O O . ASP A 1 137 ? 16.543 10.282 -18.404 1.00 54.16 137 ASP A O 1
ATOM 1060 N N . PHE A 1 138 ? 16.343 12.333 -19.291 1.00 56.59 138 PHE A N 1
ATOM 1061 C CA . PHE A 1 138 ? 15.269 12.782 -18.399 1.00 56.59 138 PHE A CA 1
ATOM 1062 C C . PHE A 1 138 ? 13.970 11.997 -18.672 1.00 56.59 138 PHE A C 1
ATOM 1064 O O . PHE A 1 138 ? 13.103 12.445 -19.415 1.00 56.59 138 PHE A O 1
ATOM 1071 N N . GLY A 1 139 ? 13.830 10.809 -18.080 1.00 57.78 139 GLY A N 1
ATOM 1072 C CA . GLY A 1 139 ? 12.596 10.012 -18.111 1.00 57.78 139 GLY A CA 1
ATOM 1073 C C . GLY A 1 139 ? 12.703 8.642 -18.781 1.00 57.78 139 GLY A C 1
ATOM 1074 O O . GLY A 1 139 ? 11.693 7.948 -18.882 1.00 57.78 139 GLY A O 1
ATOM 1075 N N . ASN A 1 140 ? 13.890 8.215 -19.228 1.00 60.56 140 ASN A N 1
ATOM 1076 C CA . ASN A 1 140 ? 14.042 6.878 -19.803 1.00 60.56 140 ASN A CA 1
ATOM 1077 C C . ASN A 1 140 ? 14.104 5.822 -18.687 1.00 60.56 140 ASN A C 1
ATOM 1079 O O . ASN A 1 140 ? 15.140 5.586 -18.065 1.00 60.56 140 ASN A O 1
ATOM 1083 N N . ILE A 1 141 ? 12.958 5.196 -18.420 1.00 65.06 141 ILE A N 1
ATOM 1084 C CA . ILE A 1 141 ? 12.798 4.144 -17.405 1.00 65.06 141 ILE A CA 1
ATOM 1085 C C . ILE A 1 141 ? 13.449 2.813 -17.804 1.00 65.06 141 ILE A C 1
ATOM 1087 O O . ILE A 1 141 ? 13.648 1.960 -16.940 1.00 65.06 141 ILE A O 1
ATOM 1091 N N . ASN A 1 142 ? 13.798 2.622 -19.080 1.00 62.88 142 ASN A N 1
ATOM 1092 C CA . ASN A 1 142 ? 14.311 1.342 -19.575 1.00 62.88 142 ASN A CA 1
ATOM 1093 C C . ASN A 1 142 ? 15.739 1.034 -19.099 1.00 62.88 142 ASN A C 1
ATOM 1095 O O . ASN A 1 142 ? 16.098 -0.136 -19.012 1.00 62.88 142 ASN A O 1
ATOM 1099 N N . ASP A 1 143 ? 16.521 2.058 -18.748 1.00 61.25 143 ASP A N 1
ATOM 1100 C CA . ASP A 1 143 ? 17.884 1.918 -18.208 1.00 61.25 143 ASP A CA 1
ATOM 1101 C C . ASP A 1 143 ? 17.923 2.102 -16.673 1.00 61.25 143 ASP A C 1
ATOM 1103 O O . ASP A 1 143 ? 18.980 2.148 -16.048 1.00 61.25 143 ASP A O 1
ATOM 1107 N N . SER A 1 144 ? 16.748 2.221 -16.042 1.00 65.44 144 SER A N 1
ATOM 1108 C CA . SER A 1 144 ? 16.602 2.363 -14.591 1.00 65.44 144 SER A CA 1
ATOM 1109 C C . SER A 1 144 ? 16.438 1.003 -13.912 1.00 65.44 144 SER A C 1
ATOM 1111 O O . SER A 1 144 ? 15.782 0.096 -14.429 1.00 65.44 144 SER A O 1
ATOM 1113 N N . GLN A 1 145 ? 16.994 0.847 -12.709 1.00 71.62 145 GLN A N 1
ATOM 1114 C CA . GLN A 1 145 ? 16.845 -0.391 -11.940 1.00 71.62 145 GLN A CA 1
ATOM 1115 C C . GLN A 1 145 ? 15.566 -0.409 -11.088 1.00 71.62 145 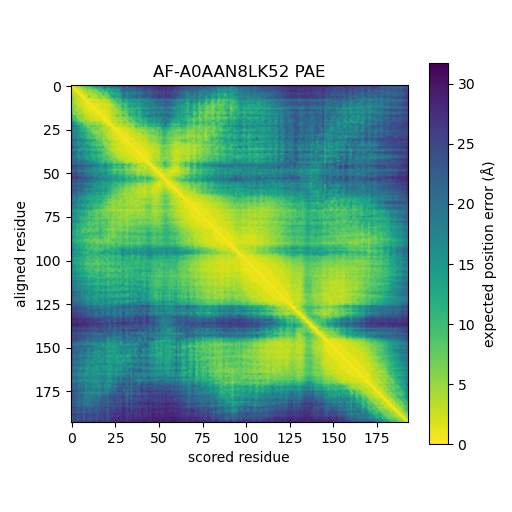GLN A C 1
ATOM 1117 O O . GLN A 1 145 ? 15.592 -0.668 -9.882 1.00 71.62 145 GLN A O 1
ATOM 1122 N N . LEU A 1 146 ? 14.423 -0.192 -11.742 1.00 74.44 146 LEU A N 1
ATOM 1123 C CA . LEU A 1 146 ? 13.098 -0.107 -11.120 1.00 74.44 146 LEU A CA 1
ATOM 1124 C C . LEU A 1 146 ? 12.736 -1.345 -10.273 1.00 74.44 146 LEU A C 1
ATOM 1126 O O . LEU A 1 146 ? 12.005 -1.249 -9.285 1.00 74.44 146 LEU A O 1
ATOM 1130 N N . ASN A 1 147 ? 13.310 -2.504 -10.602 1.00 75.19 147 ASN A N 1
ATOM 1131 C CA . ASN A 1 147 ? 13.128 -3.753 -9.861 1.00 75.19 147 ASN A CA 1
ATOM 1132 C C . ASN A 1 147 ? 13.489 -3.622 -8.370 1.00 75.19 147 ASN A C 1
ATOM 1134 O O . ASN A 1 147 ? 12.747 -4.122 -7.526 1.00 75.19 147 ASN A O 1
ATOM 1138 N N . TYR A 1 148 ? 14.574 -2.920 -8.013 1.00 78.62 148 TYR A N 1
ATOM 1139 C CA . TYR A 1 148 ? 14.960 -2.751 -6.603 1.00 78.62 148 TYR A CA 1
ATOM 1140 C C . TYR A 1 148 ? 13.967 -1.889 -5.831 1.00 78.62 148 TYR A C 1
ATOM 1142 O O . TYR A 1 148 ? 13.689 -2.174 -4.667 1.00 78.62 148 TYR A O 1
ATOM 1150 N N . TYR A 1 149 ? 13.375 -0.886 -6.483 1.00 81.19 149 TYR A N 1
ATOM 1151 C CA . TYR A 1 149 ? 12.316 -0.084 -5.881 1.00 81.19 149 TYR A CA 1
ATOM 1152 C C . TYR A 1 149 ? 11.069 -0.929 -5.589 1.00 81.19 149 TYR A C 1
ATOM 1154 O O . TYR A 1 149 ? 10.532 -0.869 -4.482 1.00 81.19 149 TYR A O 1
ATOM 1162 N N . PHE A 1 150 ? 10.652 -1.791 -6.522 1.00 80.31 150 PHE A N 1
ATOM 1163 C CA . PHE A 1 150 ? 9.535 -2.707 -6.281 1.00 80.31 150 PHE A CA 1
ATOM 1164 C C . PHE A 1 150 ? 9.832 -3.736 -5.181 1.00 80.31 150 PHE A C 1
ATOM 1166 O O . PHE A 1 150 ? 8.970 -3.973 -4.333 1.00 80.31 150 PHE A O 1
ATOM 1173 N N . PHE A 1 151 ? 11.041 -4.306 -5.127 1.00 82.19 151 PHE A N 1
ATOM 1174 C CA . PHE A 1 151 ? 11.437 -5.207 -4.035 1.00 82.19 151 PHE A CA 1
ATOM 1175 C C . PHE A 1 151 ? 11.501 -4.497 -2.678 1.00 82.19 151 PHE A C 1
ATOM 1177 O O . PHE A 1 151 ? 11.078 -5.067 -1.672 1.00 82.19 151 PHE A O 1
ATOM 1184 N N . LEU A 1 152 ? 11.972 -3.248 -2.640 1.00 84.25 152 LEU A N 1
ATOM 1185 C CA . LEU A 1 152 ? 11.981 -2.421 -1.435 1.00 84.25 152 LEU A CA 1
ATOM 1186 C C . LEU A 1 152 ? 10.556 -2.173 -0.927 1.00 84.25 152 LEU A C 1
ATOM 1188 O O . LEU A 1 152 ? 10.275 -2.403 0.249 1.00 84.25 152 LEU A O 1
ATOM 1192 N N . LEU A 1 153 ? 9.643 -1.763 -1.814 1.00 82.81 153 LEU A N 1
ATOM 1193 C CA . LEU A 1 153 ? 8.230 -1.590 -1.479 1.00 82.81 153 LEU A CA 1
ATOM 1194 C C . LEU A 1 153 ? 7.606 -2.899 -0.986 1.00 82.81 153 LEU A C 1
ATOM 1196 O O . LEU A 1 153 ? 6.918 -2.898 0.034 1.00 82.81 153 LEU A O 1
ATOM 1200 N N . ALA A 1 154 ? 7.882 -4.022 -1.653 1.00 79.88 154 ALA A N 1
ATOM 1201 C CA . ALA A 1 154 ? 7.409 -5.335 -1.225 1.00 79.88 154 ALA A CA 1
ATOM 1202 C C . ALA A 1 154 ? 7.932 -5.710 0.173 1.00 79.88 154 ALA A C 1
ATOM 1204 O O . ALA A 1 154 ? 7.172 -6.226 0.993 1.00 79.88 154 ALA A O 1
ATOM 1205 N N . GLY A 1 155 ? 9.197 -5.402 0.478 1.00 87.81 155 GLY A N 1
ATOM 1206 C CA . GLY A 1 155 ? 9.794 -5.601 1.799 1.00 87.81 155 GLY A CA 1
ATOM 1207 C C . GLY A 1 155 ? 9.129 -4.751 2.884 1.00 87.81 155 GLY A C 1
ATOM 1208 O O . GLY A 1 155 ? 8.756 -5.279 3.932 1.00 87.81 155 GLY A O 1
ATOM 1209 N N . ILE A 1 156 ? 8.905 -3.460 2.614 1.00 87.94 156 ILE A N 1
ATOM 1210 C CA . ILE A 1 156 ? 8.193 -2.551 3.528 1.00 87.94 156 ILE A CA 1
ATOM 1211 C C . ILE A 1 156 ? 6.766 -3.058 3.781 1.00 87.94 156 ILE A C 1
ATOM 1213 O O . ILE A 1 156 ? 6.341 -3.141 4.932 1.00 87.94 156 ILE A O 1
ATOM 1217 N N . GLN A 1 157 ? 6.040 -3.465 2.737 1.00 82.75 157 GLN A N 1
ATOM 1218 C CA . GLN A 1 157 ? 4.692 -4.029 2.874 1.00 82.75 157 GLN A CA 1
ATOM 1219 C C . GLN A 1 157 ? 4.689 -5.349 3.659 1.00 82.75 157 GLN A C 1
ATOM 1221 O O . GLN A 1 157 ? 3.829 -5.560 4.516 1.00 82.75 157 GLN A O 1
ATOM 1226 N N . GLY A 1 158 ? 5.675 -6.220 3.432 1.00 84.12 158 GLY A N 1
ATOM 1227 C CA . GLY A 1 158 ? 5.845 -7.462 4.188 1.00 84.12 158 GLY A CA 1
ATOM 1228 C C . GLY A 1 158 ? 6.111 -7.219 5.676 1.00 84.12 158 GLY A C 1
ATOM 1229 O O . GLY A 1 158 ? 5.522 -7.888 6.529 1.00 84.12 158 GLY A O 1
ATOM 1230 N N . LEU A 1 159 ? 6.941 -6.225 6.001 1.00 88.75 159 LEU A N 1
ATOM 1231 C CA . LEU A 1 159 ? 7.208 -5.824 7.381 1.00 88.75 159 LEU A CA 1
ATOM 1232 C C . LEU A 1 159 ? 5.956 -5.243 8.051 1.00 88.75 159 LEU A C 1
ATOM 1234 O O . LEU A 1 159 ? 5.622 -5.639 9.167 1.00 88.75 159 LEU A O 1
ATOM 1238 N N . THR A 1 160 ? 5.233 -4.356 7.363 1.00 85.12 160 THR A N 1
ATOM 1239 C CA . THR A 1 160 ? 3.962 -3.800 7.850 1.00 85.12 160 THR A CA 1
ATOM 1240 C C . THR A 1 160 ? 2.951 -4.909 8.140 1.00 85.12 160 THR A C 1
ATOM 1242 O O . THR A 1 160 ? 2.319 -4.906 9.198 1.00 85.12 160 THR A O 1
ATOM 1245 N N . LEU A 1 161 ? 2.848 -5.910 7.259 1.00 80.06 161 LEU A N 1
ATOM 1246 C CA . LEU A 1 161 ? 1.997 -7.078 7.474 1.00 80.06 161 LEU A CA 1
ATOM 1247 C C . LEU A 1 161 ? 2.431 -7.890 8.704 1.00 80.06 161 LEU A C 1
ATOM 1249 O O . LEU A 1 161 ? 1.584 -8.287 9.501 1.00 80.06 161 LEU A O 1
ATOM 1253 N N . LEU A 1 162 ? 3.733 -8.125 8.895 1.00 88.25 162 LEU A N 1
ATOM 1254 C CA . LEU A 1 162 ? 4.250 -8.829 10.074 1.00 88.25 162 LEU A CA 1
ATOM 1255 C C . LEU A 1 162 ? 3.909 -8.094 11.373 1.00 88.25 162 LEU A C 1
ATOM 1257 O O . LEU A 1 162 ? 3.404 -8.711 12.314 1.00 88.25 162 LEU A O 1
ATOM 1261 N N . VAL A 1 163 ? 4.134 -6.779 11.420 1.00 88.38 163 VAL A N 1
ATOM 1262 C CA . VAL A 1 163 ? 3.779 -5.946 12.577 1.00 88.38 163 VAL A CA 1
ATOM 1263 C C . VAL A 1 163 ? 2.275 -6.017 12.841 1.00 88.38 163 VAL A C 1
ATOM 1265 O O . VAL A 1 163 ? 1.866 -6.249 13.981 1.00 88.38 163 VAL A O 1
ATOM 1268 N N . PHE A 1 164 ? 1.452 -5.896 11.797 1.00 82.06 164 PHE A N 1
ATOM 1269 C CA . PHE A 1 164 ? 0.001 -6.023 11.902 1.00 82.06 164 PHE A CA 1
ATOM 1270 C C . PHE A 1 164 ? -0.417 -7.382 12.483 1.00 82.06 164 PHE A C 1
ATOM 1272 O O . PHE A 1 164 ? -1.223 -7.428 13.412 1.00 82.06 164 PHE A O 1
ATOM 1279 N N . LEU A 1 165 ? 0.164 -8.489 12.011 1.00 82.50 165 LEU A N 1
ATOM 1280 C CA . LEU A 1 165 ? -0.137 -9.830 12.519 1.00 82.50 165 LEU A CA 1
ATOM 1281 C C . LEU A 1 165 ? 0.254 -9.991 13.994 1.00 82.50 165 LEU A C 1
ATOM 1283 O O . LEU A 1 165 ? -0.535 -10.520 14.780 1.00 82.50 165 LEU A O 1
ATOM 1287 N N . ILE A 1 166 ? 1.428 -9.494 14.399 1.00 90.00 166 ILE A N 1
ATOM 1288 C CA . ILE A 1 166 ? 1.876 -9.525 15.801 1.00 90.00 166 ILE A CA 1
ATOM 1289 C C . ILE A 1 166 ? 0.888 -8.763 16.694 1.00 90.00 166 ILE A C 1
ATOM 1291 O O . ILE A 1 166 ? 0.470 -9.267 17.744 1.00 90.00 166 ILE A O 1
ATOM 1295 N N . VAL A 1 167 ? 0.494 -7.557 16.279 1.00 86.50 167 VAL A N 1
ATOM 1296 C CA . VAL A 1 167 ? -0.466 -6.725 17.014 1.00 86.50 167 VAL A CA 1
ATOM 1297 C C . VAL A 1 167 ? -1.837 -7.395 17.062 1.00 86.50 167 VAL A C 1
ATOM 1299 O O . VAL A 1 167 ? -2.423 -7.473 18.141 1.00 86.50 167 VAL A O 1
ATOM 1302 N N . SER A 1 168 ? -2.314 -7.942 15.943 1.00 80.62 168 SER A N 1
ATOM 1303 C CA . SER A 1 168 ? -3.596 -8.647 15.844 1.00 80.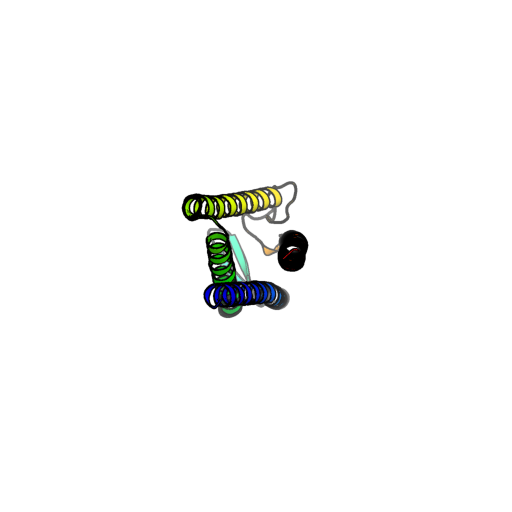62 168 SER A CA 1
ATOM 1304 C C . SER A 1 168 ? -3.664 -9.828 16.817 1.00 80.62 168 SER A C 1
ATOM 1306 O O . SER A 1 168 ? -4.597 -9.926 17.613 1.00 80.62 168 SER A O 1
ATOM 1308 N N . VAL A 1 169 ? -2.635 -10.684 16.844 1.00 83.56 169 VAL A N 1
ATOM 1309 C CA . VAL A 1 16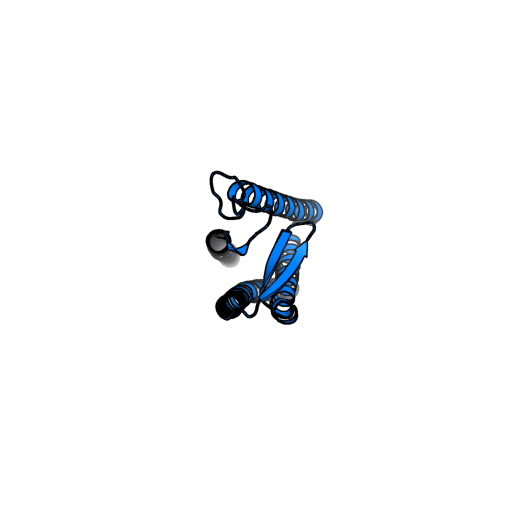9 ? -2.567 -11.827 17.774 1.00 83.56 169 VAL A CA 1
ATOM 1310 C C . VAL A 1 169 ? -2.544 -11.360 19.231 1.00 83.56 169 VAL A C 1
ATOM 1312 O O . VAL A 1 169 ? -3.213 -11.935 20.093 1.00 83.56 169 VAL A O 1
ATOM 1315 N N . LYS A 1 170 ? -1.783 -10.303 19.541 1.00 83.94 170 LYS A N 1
ATOM 1316 C CA . LYS A 1 170 ? -1.697 -9.762 20.905 1.00 83.94 170 LYS A CA 1
ATOM 1317 C C . LYS A 1 170 ? -3.012 -9.118 21.348 1.00 83.94 170 LYS A C 1
ATOM 1319 O O . LYS A 1 170 ? -3.378 -9.239 22.520 1.00 83.94 170 LYS A O 1
ATOM 1324 N N . TYR A 1 171 ? -3.716 -8.456 20.434 1.00 77.81 171 TYR A N 1
ATOM 1325 C CA . TYR A 1 171 ? -5.029 -7.870 20.681 1.00 77.81 171 TYR A CA 1
ATOM 1326 C C . TYR A 1 171 ? -6.063 -8.956 21.005 1.00 77.81 171 TYR A C 1
ATOM 1328 O O . TYR A 1 171 ? -6.743 -8.860 22.029 1.00 77.81 171 TYR A O 1
ATOM 1336 N N . ASP A 1 172 ? -6.107 -10.034 20.219 1.00 76.25 172 ASP A N 1
ATOM 1337 C CA . ASP A 1 172 ? -7.067 -11.124 20.422 1.00 76.25 172 ASP A CA 1
ATOM 1338 C C . ASP A 1 172 ? -6.793 -11.904 21.724 1.00 76.25 172 ASP A C 1
ATOM 1340 O O . ASP A 1 172 ? -7.703 -12.163 22.518 1.00 76.25 172 ASP A O 1
ATOM 1344 N N . LYS A 1 173 ? -5.511 -12.140 22.056 1.00 71.12 173 LYS A N 1
ATOM 1345 C CA . LYS A 1 173 ? -5.110 -12.706 23.360 1.00 71.12 173 LYS A CA 1
ATOM 1346 C C . LYS A 1 173 ? -5.566 -11.844 24.540 1.00 71.12 173 LYS A C 1
ATOM 1348 O O . LYS A 1 173 ? -6.082 -12.366 25.526 1.00 71.12 173 LYS A O 1
ATOM 1353 N N . ARG A 1 174 ? -5.404 -10.518 24.464 1.00 73.25 174 ARG A N 1
ATOM 1354 C CA . ARG A 1 174 ? -5.840 -9.599 25.534 1.00 73.25 174 ARG A CA 1
ATOM 1355 C C . ARG A 1 174 ? -7.359 -9.574 25.690 1.00 73.25 174 ARG A C 1
ATOM 1357 O O . ARG A 1 174 ? -7.844 -9.498 26.819 1.00 73.25 174 ARG A O 1
ATOM 1364 N N . LYS A 1 175 ? -8.103 -9.662 24.585 1.00 71.62 175 LYS A N 1
ATOM 1365 C CA . LYS A 1 175 ? -9.567 -9.761 24.599 1.00 71.62 175 LYS A CA 1
ATOM 1366 C C . LYS A 1 175 ? -10.031 -11.066 25.258 1.00 71.62 175 LYS A C 1
ATOM 1368 O O . LYS A 1 175 ? -10.894 -11.019 26.132 1.00 71.62 175 LYS A O 1
ATOM 1373 N N . SER A 1 176 ? -9.405 -12.193 24.913 1.00 73.38 176 SER A N 1
ATOM 1374 C CA . SER A 1 176 ? -9.675 -13.504 25.524 1.00 73.38 176 SER A CA 1
ATOM 1375 C C . SER A 1 176 ? -9.381 -13.520 27.033 1.00 73.38 176 SER A C 1
ATOM 1377 O O . SER A 1 176 ? -10.239 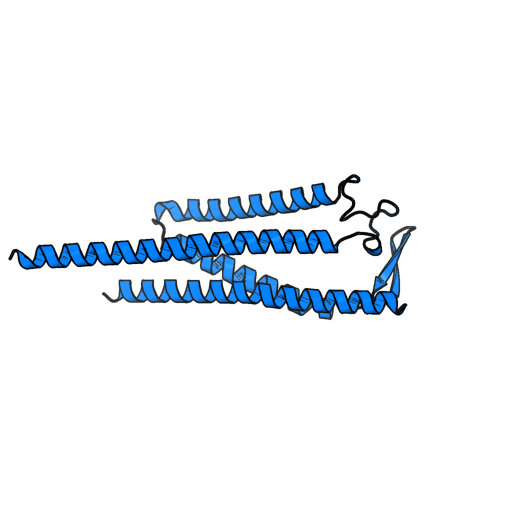-13.906 27.828 1.00 73.38 176 SER A O 1
ATOM 1379 N N . ASN A 1 177 ? -8.228 -12.986 27.459 1.00 70.81 177 ASN A N 1
ATOM 1380 C CA . ASN A 1 177 ? -7.854 -12.926 28.878 1.00 70.81 177 ASN A CA 1
ATOM 1381 C C . ASN A 1 177 ? -8.814 -12.061 29.712 1.00 70.81 177 ASN A C 1
ATOM 1383 O O . ASN A 1 177 ? -9.175 -12.440 30.825 1.00 70.81 177 ASN A O 1
ATOM 1387 N N . ARG A 1 178 ? -9.275 -10.920 29.176 1.00 68.88 178 ARG A N 1
ATOM 1388 C CA . ARG A 1 178 ? -10.283 -10.079 29.848 1.00 68.88 178 ARG A CA 1
ATOM 1389 C C . ARG A 1 178 ? -11.622 -10.804 29.997 1.00 68.88 1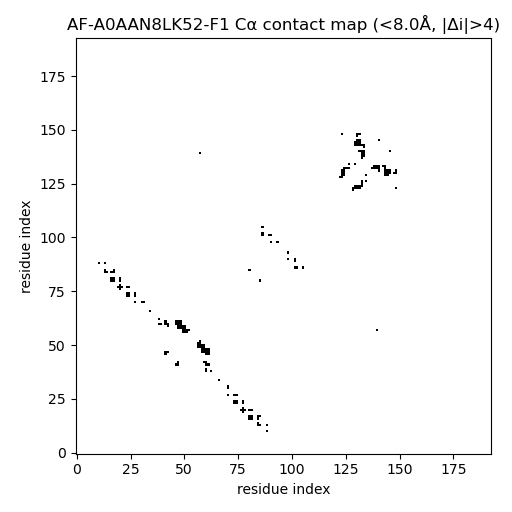78 ARG A C 1
ATOM 1391 O O . ARG A 1 178 ? -12.223 -10.734 31.063 1.00 68.88 178 ARG A O 1
ATOM 1398 N N . ALA A 1 179 ? -12.057 -11.541 28.973 1.00 70.38 179 ALA A N 1
ATOM 1399 C CA . ALA A 1 179 ? -13.286 -12.332 29.033 1.00 70.38 179 ALA A CA 1
ATOM 1400 C C . ALA A 1 179 ? -13.195 -13.503 30.035 1.00 70.38 179 ALA A C 1
ATOM 1402 O O . ALA A 1 179 ? -14.178 -13.809 30.710 1.00 70.38 179 ALA A O 1
ATOM 1403 N N . GLY A 1 180 ? -12.022 -14.134 30.169 1.00 70.31 180 GLY A N 1
ATOM 1404 C CA . GLY A 1 180 ? -11.766 -15.184 31.163 1.00 70.31 180 GLY A CA 1
ATOM 1405 C C . GLY A 1 180 ? -11.761 -14.664 32.604 1.00 70.31 180 GLY A C 1
ATOM 1406 O O . GLY A 1 180 ? -12.430 -15.235 33.464 1.00 70.31 180 GLY A O 1
ATOM 1407 N N . SER A 1 181 ? -11.092 -13.533 32.853 1.00 69.56 181 SER A N 1
ATOM 1408 C CA . SER A 1 181 ? -11.036 -12.908 34.183 1.00 69.56 181 SER A CA 1
ATOM 1409 C C . SER A 1 181 ? -12.414 -12.433 34.663 1.00 69.56 181 SER A C 1
ATOM 1411 O O . SER A 1 181 ? -12.732 -12.539 35.845 1.00 69.56 181 SER A O 1
ATOM 1413 N N . GLN A 1 182 ? -13.262 -11.954 33.745 1.00 63.31 182 GLN A N 1
ATOM 1414 C CA . GLN A 1 182 ? -14.618 -11.499 34.064 1.00 63.31 182 GLN A CA 1
ATOM 1415 C C . GLN A 1 182 ? -15.569 -12.665 34.390 1.00 63.31 182 GLN A C 1
ATOM 1417 O O . GLN A 1 182 ? -16.455 -12.515 35.223 1.00 63.31 182 GLN A O 1
ATOM 1422 N N . ARG A 1 183 ? -15.370 -13.845 33.782 1.00 61.44 183 ARG A N 1
ATOM 1423 C CA . ARG A 1 183 ? -16.129 -15.064 34.115 1.00 61.44 183 ARG A CA 1
ATOM 1424 C C . ARG A 1 183 ? -15.761 -15.624 35.489 1.00 61.44 183 ARG A C 1
ATOM 1426 O O . ARG A 1 183 ? -16.667 -15.998 36.223 1.00 61.44 183 ARG A O 1
ATOM 1433 N N . GLN A 1 184 ? -14.475 -15.633 35.848 1.00 61.25 184 GLN A N 1
ATOM 1434 C CA . GLN A 1 184 ? -14.020 -16.111 37.161 1.00 61.25 184 GLN A CA 1
ATOM 1435 C C . GLN A 1 184 ? -14.540 -15.248 38.321 1.00 61.25 184 GLN A C 1
ATOM 1437 O O . GLN A 1 184 ? -14.966 -15.801 39.333 1.00 61.25 184 GLN A O 1
ATOM 1442 N N . GLY A 1 185 ? -14.587 -13.919 38.153 1.00 59.19 185 GLY A N 1
ATOM 1443 C CA . GLY A 1 185 ? -15.142 -13.011 39.167 1.00 59.19 185 GLY A CA 1
ATOM 1444 C C . GLY A 1 185 ? -16.651 -13.178 39.404 1.00 59.19 185 GLY A C 1
ATOM 1445 O O . GLY A 1 185 ? -17.126 -12.993 40.521 1.00 59.19 185 GLY A O 1
ATOM 1446 N N . ILE A 1 186 ? -17.412 -13.575 38.376 1.00 59.38 186 ILE A N 1
ATOM 1447 C CA . ILE A 1 186 ? -18.852 -13.855 38.506 1.00 59.38 186 ILE A CA 1
ATOM 1448 C C . ILE A 1 186 ? -19.081 -15.179 39.252 1.00 59.38 186 ILE A C 1
ATOM 1450 O O . ILE A 1 186 ? -19.946 -15.251 40.120 1.00 59.38 186 ILE A O 1
ATOM 1454 N N . THR A 1 187 ? -18.286 -16.217 38.972 1.00 60.03 187 THR A N 1
ATOM 1455 C CA . THR A 1 187 ? -18.396 -17.514 39.666 1.00 60.03 187 THR A CA 1
ATOM 1456 C C . THR A 1 187 ? -17.979 -17.456 41.137 1.00 60.03 187 THR A C 1
ATOM 1458 O O . THR A 1 187 ? -18.581 -18.145 41.954 1.00 60.03 187 THR A O 1
ATOM 1461 N N . SER A 1 188 ? -17.002 -16.619 41.506 1.00 58.50 188 SER A N 1
ATOM 1462 C CA . SER A 1 188 ? -16.616 -16.444 42.914 1.00 58.50 188 SER A CA 1
ATOM 1463 C C . SER A 1 188 ? -17.661 -15.680 43.732 1.00 58.50 188 SER A C 1
ATOM 1465 O O . SER A 1 188 ? -17.814 -15.958 44.913 1.00 58.50 188 SER A O 1
ATOM 1467 N N . SER A 1 189 ? -18.400 -14.751 43.112 1.00 56.00 189 SER A N 1
ATOM 1468 C CA . SER A 1 189 ? -19.460 -13.985 43.784 1.00 56.00 189 SER A CA 1
ATOM 1469 C C . SER A 1 189 ? -20.732 -14.802 44.020 1.00 56.00 189 SER A C 1
ATOM 1471 O O . SER A 1 189 ? -21.381 -14.597 45.031 1.00 56.00 189 SER A O 1
ATOM 1473 N N . GLY A 1 190 ? -21.088 -15.725 43.120 1.00 54.47 190 GLY A N 1
ATOM 1474 C CA . GLY A 1 190 ? -22.286 -16.569 43.266 1.00 54.47 190 GLY A CA 1
ATOM 1475 C C . GLY A 1 190 ? -22.104 -17.808 44.149 1.00 54.47 190 GLY A C 1
ATOM 1476 O O . GLY A 1 190 ? -23.008 -18.629 44.218 1.00 54.47 190 GLY A O 1
ATOM 1477 N N . SER A 1 191 ? -20.930 -17.979 44.765 1.00 52.84 191 SER A N 1
ATOM 1478 C CA . SER A 1 191 ? -20.621 -19.100 45.670 1.00 52.84 191 SER A CA 1
ATOM 1479 C C . SER A 1 191 ? -20.607 -18.683 47.150 1.00 52.84 191 SER A C 1
ATOM 1481 O O . SER A 1 191 ? -20.236 -19.490 47.998 1.00 52.84 191 SER A O 1
ATOM 1483 N N . GLN A 1 192 ? -20.927 -17.418 47.452 1.00 52.91 192 GLN A N 1
ATOM 1484 C CA . GLN A 1 192 ? -20.958 -16.857 48.810 1.00 52.91 192 GLN A CA 1
ATOM 1485 C C . GLN A 1 192 ? -22.378 -16.555 49.327 1.00 52.91 192 GLN A C 1
ATOM 1487 O O . GLN A 1 192 ? -22.492 -16.044 50.439 1.00 52.91 192 GLN A O 1
ATOM 1492 N N . ASP A 1 193 ? -23.419 -16.920 48.572 1.00 44.19 193 ASP A N 1
ATOM 1493 C CA . ASP A 1 193 ? -24.832 -16.781 48.956 1.00 44.19 193 ASP A CA 1
ATOM 1494 C C . ASP A 1 193 ? -25.477 -18.149 49.234 1.00 44.19 193 ASP A C 1
ATOM 1496 O O . ASP A 1 193 ? -25.195 -19.102 48.466 1.00 44.19 193 ASP A O 1
#

InterPro domains:
  IPR000109 Proton-dependent oligopeptide transporter family [PF00854] (32-125)
  IPR036259 MFS transporter superfamily [G3DSA:1.20.1250.20] (27-180)
  IPR036259 MFS transporter superfamily [SSF103473] (57-174)

Secondary structure (DSSP, 8-state):
-HHHHHHHHHHHHHHHHHHHHHHHHHHHHHHHHHHHHHHHHHHHTT-EEEEEETTEEEEEE---GGGTHHHHHHHHHHHHHHHHHHHHHHHHHS-GGGHHHHHHHHHHHHHHHHHHHHHHHHHHTSTTT-SS--TTSTT-GGGS-HHHHHHHHHHHHHHHHHHHHHHHHHHHHHHHHHHHHHHHHHHHHTT--

Solvent-accessible surface area (backbone atoms only — not comparable to full-atom values): 10745 Å² total; per-residue (Å²): 117,67,72,65,54,50,56,56,46,55,56,50,52,38,51,51,44,39,49,52,24,58,53,41,55,56,54,40,54,53,51,50,54,53,51,52,54,52,45,53,51,32,49,76,67,71,42,53,41,83,42,75,59,87,96,44,78,42,81,39,53,74,66,69,69,71,75,55,49,64,48,53,52,49,52,51,54,26,50,52,43,37,53,51,37,49,51,52,51,52,51,73,76,45,61,84,92,47,46,68,57,51,54,50,49,52,54,49,53,50,51,50,50,53,50,53,52,53,50,51,51,54,55,39,45,31,86,91,66,32,32,67,37,26,94,85,42,102,77,45,63,86,76,22,49,52,67,58,57,54,51,48,50,52,49,54,52,51,49,52,49,51,54,49,50,54,52,51,55,54,50,53,52,53,54,52,52,52,56,52,56,55,51,53,58,52,58,61,60,70,69,77,115

Foldseek 3Di:
DVVVVVLVVLLVVLVVLLVVLVVLVVVLVVLVVVVVVVQVVQVVVVQWDWDDDPPDTATGHPDDPVSVVVSVVSNVSSCVSNLVSVLVSVCSVDDPVCNVVSVVVSVVVVVVVVVVVVVVVVVCVDPVNQQQDDPPDDHHRVPHVVVVVVVVVVVVVVVVVVVVVVVVVVVVVVVVVVVVVVVVVVVVVVVVD

Mean predicted aligned error: 12.87 Å

Sequence (193 aa):
MAKTKELSKDVRDKIVDLHKAGMGYKTIAKQLGILETKRLEIIKSNGTIDQVFGDVIYYAADLPIWWQVPQYVLIGISEIFASIAGLEFAYSAAPRSMQSAIMGLFFFFSGIGSFVGSGLLAIVSLKGIGWMSSHKDFGNINDSQLNYYFFLLAGIQGLTLLVFLIVSVKYDKRKSNRAGSQRQGITSSGSQD

Radius of gyration: 24.34 Å; Cα contacts (8 Å, |Δi|>4): 108; chains: 1; bounding box: 53×36×80 Å

Organism: NCBI:txid861788

Nearest PDB structures (foldseek):
  8qsn-assembly1_A  TM=8.002E-01  e=1.461E-13  Homo sapiens
  8qsk-assembly1_C  TM=7.881E-01  e=7.239E-13  Homo sapiens
  8cni-assembly1_B  TM=7.947E-01  e=7.718E-13  Gallus gallus
  8wx1-assembly1_A  TM=8.207E-01  e=2.153E-11  Mus musculus
  6nrb-assembly1_1  TM=3.230E-01  e=5.039E-01  Homo sapiens